Protein AF-A0A016W891-F1 (afdb_monomer_lite)

Organism: NCBI:txid53326

Sequence (199 aa):
MTIKCKVCQKDNPQILEINRNLKPQLLELFSSLTDGFSKVVRDIGRISDFQNGHRQRLIRHLHIKSSNFEKLQTFCKEEIKKKNQYKQDFFRLSIEYKRKCEETSELKAKINKMKSSTLELGDVTHDPFRTPVSGKARDQRSFLTSTPFKHPHRYAEDVTETTISATNQTDSTISFAACGIPVVSTDPGGEVSFFSTFK

Foldseek 3Di:
DWDADPPPRDTNDDPPDDPPPDDPVVVVVVDDPVVVVVVVVVVVVVVVVVVVVVVVVVVVVVVVVVVVVVVVVVVVVVVVVVVVVVVVVVVVVVVVVVVVVVVVVVVVVVVVVVVVVVVVVVVPPPPVPDDDDDDDDDDDDDPPPDDDDDDDDDDDDDDDDDDDPPPPPPPDPPPPVVVVDDDDDDDPPDDDDDDDDDD

Secondary structure (DSSP, 8-state):
---B-TTT--BS-------TTS-HHHHHTTS-HHHHHHHHHHHHHHHHHHHHHHHHHHHHHHHHHHHHHHHHHHHHHHHHHHHHHHHHHHHHHHHHHHHHHHHHHHHHHHHHHHHHHHHHHHHH---TT-------------------------S-S------------------GGGGT-------SS----------

pLDDT: mean 71.64, std 24.19, range [32.75, 98.56]

Structure (mmCIF, N/CA/C/O backbone):
data_AF-A0A016W891-F1
#
_entry.id   AF-A0A016W891-F1
#
loop_
_atom_site.group_PDB
_atom_site.id
_atom_site.type_symbol
_atom_site.label_atom_id
_atom_site.label_alt_id
_atom_site.label_comp_id
_atom_site.label_asym_id
_atom_site.label_entity_id
_atom_site.label_seq_id
_atom_site.pdbx_PDB_ins_code
_atom_site.Cartn_x
_atom_site.Cartn_y
_atom_site.Cartn_z
_atom_site.occupancy
_atom_site.B_iso_or_equiv
_atom_site.auth_seq_id
_atom_site.auth_comp_id
_atom_site.auth_asym_id
_atom_site.auth_atom_id
_atom_site.pdbx_PDB_model_num
ATOM 1 N N . MET A 1 1 ? -39.280 -10.789 65.662 1.00 50.19 1 MET A N 1
ATOM 2 C CA . MET A 1 1 ? -38.732 -9.458 65.999 1.00 50.19 1 MET A CA 1
ATOM 3 C C . MET A 1 1 ? -39.732 -8.415 65.535 1.00 50.19 1 MET A C 1
ATOM 5 O O . MET A 1 1 ? -39.988 -8.350 64.341 1.00 50.19 1 MET A O 1
ATOM 9 N N . THR A 1 2 ? -40.353 -7.674 66.450 1.00 58.44 2 THR A N 1
ATOM 10 C CA . THR A 1 2 ? -41.248 -6.558 66.114 1.00 58.44 2 THR A CA 1
ATOM 11 C C . THR A 1 2 ? -40.416 -5.293 65.930 1.00 58.44 2 THR A C 1
ATOM 13 O O . THR A 1 2 ? -39.615 -4.932 66.792 1.00 58.44 2 THR A O 1
ATOM 16 N N . ILE A 1 3 ? -40.555 -4.635 64.780 1.00 72.81 3 ILE A N 1
ATOM 17 C CA . ILE A 1 3 ? -39.870 -3.367 64.515 1.00 72.81 3 ILE A CA 1
ATOM 18 C C . ILE A 1 3 ? -40.748 -2.267 65.118 1.00 72.81 3 ILE A C 1
ATOM 20 O O . ILE A 1 3 ? -41.876 -2.082 64.674 1.00 72.81 3 ILE A O 1
ATOM 24 N N . LYS A 1 4 ? -40.263 -1.548 66.138 1.00 79.19 4 LYS A N 1
ATOM 25 C CA . LYS A 1 4 ? -40.943 -0.360 66.687 1.00 79.19 4 LYS A CA 1
ATOM 26 C C . LYS A 1 4 ? -40.428 0.908 66.021 1.00 79.19 4 LYS A C 1
ATOM 28 O O . LYS A 1 4 ? -39.219 1.118 65.923 1.00 79.19 4 LYS A O 1
ATOM 33 N N . CYS A 1 5 ? -41.339 1.791 65.619 1.00 72.31 5 CYS A N 1
ATOM 34 C CA . CYS A 1 5 ? -40.958 3.124 65.159 1.00 72.31 5 CYS A CA 1
ATOM 35 C C . CYS A 1 5 ? -40.350 3.926 66.317 1.00 72.31 5 CYS A C 1
ATOM 37 O O . CYS A 1 5 ? -41.022 4.159 67.318 1.00 72.31 5 CYS A O 1
ATOM 39 N N . LYS A 1 6 ? -39.115 4.422 66.180 1.00 74.94 6 LYS A N 1
ATOM 40 C CA . LYS A 1 6 ? -38.484 5.250 67.226 1.00 74.94 6 LYS A CA 1
ATOM 41 C C . LYS A 1 6 ? -39.155 6.613 67.440 1.00 74.94 6 LYS A C 1
ATOM 43 O O . LYS A 1 6 ? -38.964 7.206 68.492 1.00 74.94 6 LYS A O 1
ATOM 48 N N . VAL A 1 7 ? -39.925 7.101 66.466 1.00 75.06 7 VAL A N 1
ATOM 49 C CA . VAL A 1 7 ? -40.573 8.422 66.528 1.00 75.06 7 VAL A CA 1
ATOM 50 C C . VAL A 1 7 ? -41.975 8.332 67.129 1.00 75.06 7 VAL A C 1
ATOM 52 O O . VAL A 1 7 ? -42.297 9.081 68.041 1.00 75.06 7 VAL A O 1
ATOM 55 N N . CYS A 1 8 ? -42.811 7.404 66.650 1.00 78.94 8 CYS A N 1
ATOM 56 C CA . CYS A 1 8 ? -44.209 7.290 67.089 1.00 78.94 8 CYS A CA 1
ATOM 57 C C . CYS A 1 8 ? -44.495 6.081 67.992 1.00 78.94 8 CYS A C 1
ATOM 59 O O . CYS A 1 8 ? -45.646 5.859 68.351 1.00 78.94 8 CYS A O 1
ATOM 61 N N . GLN A 1 9 ? -43.474 5.284 68.330 1.00 80.44 9 GLN A N 1
ATOM 62 C CA . GLN A 1 9 ? -43.522 4.103 69.211 1.00 80.44 9 GLN A CA 1
ATOM 63 C C . GLN A 1 9 ? -44.522 2.999 68.828 1.00 80.44 9 GLN A C 1
ATOM 65 O O . GLN A 1 9 ? -44.659 2.018 69.560 1.00 80.44 9 GLN A O 1
ATOM 70 N N . LYS A 1 10 ? -45.174 3.109 67.664 1.00 80.19 10 LYS A N 1
ATOM 71 C CA . LYS A 1 10 ? -46.063 2.075 67.133 1.00 80.19 10 LYS A CA 1
ATOM 72 C C . LYS A 1 10 ? -45.277 0.835 66.720 1.00 80.19 10 LYS A C 1
ATOM 74 O O . LYS A 1 10 ? -44.199 0.933 66.122 1.00 80.19 10 LYS A O 1
ATOM 79 N N . ASP A 1 11 ? -45.859 -0.315 67.035 1.00 79.56 11 ASP A N 1
ATOM 80 C CA . ASP A 1 11 ? -45.398 -1.625 66.595 1.00 79.56 11 ASP A CA 1
ATOM 81 C C . ASP A 1 11 ? -45.673 -1.817 65.099 1.00 79.56 11 ASP A C 1
ATOM 83 O O . ASP A 1 11 ? -46.750 -1.481 64.611 1.00 79.56 11 ASP A O 1
ATOM 87 N N . ASN A 1 12 ? -44.685 -2.356 64.379 1.00 70.00 12 ASN A N 1
ATOM 88 C CA . ASN A 1 12 ? -44.724 -2.669 62.948 1.00 70.00 12 ASN A CA 1
ATOM 89 C C . ASN A 1 12 ? -45.171 -1.488 62.058 1.00 70.00 12 ASN A C 1
ATOM 91 O O . ASN A 1 12 ? -46.191 -1.578 61.371 1.00 70.00 12 ASN A O 1
ATOM 95 N N . PRO A 1 13 ? -44.419 -0.370 62.037 1.00 69.88 13 PRO A N 1
ATOM 96 C CA . PRO A 1 13 ? -44.756 0.771 61.198 1.00 69.88 13 PRO A CA 1
ATOM 97 C C . PRO A 1 13 ? -44.683 0.397 59.711 1.00 69.88 13 PRO A C 1
ATOM 99 O O . PRO A 1 13 ? -43.621 0.050 59.194 1.00 69.88 13 PRO A O 1
ATOM 102 N N . GLN A 1 14 ? -45.804 0.521 59.001 1.00 65.12 14 GLN A N 1
ATOM 103 C CA . GLN A 1 14 ? -45.831 0.450 57.541 1.00 65.12 14 GLN A CA 1
ATOM 104 C C . GLN A 1 14 ? -45.440 1.817 56.954 1.00 65.12 14 GLN A C 1
ATOM 106 O O . GLN A 1 14 ? -46.213 2.768 56.976 1.00 65.12 14 GLN A O 1
ATOM 111 N N . ILE A 1 15 ? -44.189 1.933 56.510 1.00 66.38 15 ILE A N 1
ATOM 112 C CA . ILE A 1 15 ? -43.808 2.117 55.095 1.00 66.38 15 ILE A CA 1
ATOM 113 C C . ILE A 1 15 ? -44.843 2.599 54.054 1.00 66.38 15 ILE A C 1
ATOM 115 O O . ILE A 1 15 ? -44.784 2.058 52.961 1.00 66.38 15 ILE A O 1
ATOM 119 N N . LEU A 1 16 ? -45.798 3.499 54.328 1.00 63.72 16 LEU A N 1
ATOM 120 C CA . LEU A 1 16 ? -46.902 3.774 53.383 1.00 63.72 16 LEU A CA 1
ATOM 121 C C . LEU A 1 16 ? -46.476 4.543 52.123 1.00 63.72 16 LEU A C 1
ATOM 123 O O . LEU A 1 16 ? -46.869 4.167 51.023 1.00 63.72 16 LEU A O 1
ATOM 127 N N . GLU A 1 17 ? -45.679 5.607 52.260 1.00 65.56 17 GLU A N 1
ATOM 128 C CA . GLU A 1 17 ? -45.250 6.408 51.111 1.00 65.56 17 GLU A CA 1
ATOM 129 C C . GLU A 1 17 ? -43.963 7.188 51.415 1.00 65.56 17 GLU A C 1
ATOM 131 O O . GLU A 1 17 ? -43.798 7.756 52.497 1.00 65.56 17 GLU A O 1
ATOM 136 N N . ILE A 1 18 ? -43.032 7.218 50.459 1.00 73.31 18 ILE A N 1
ATOM 137 C CA . ILE A 1 18 ? -41.812 8.028 50.545 1.00 73.31 18 ILE A CA 1
ATOM 138 C C . ILE A 1 18 ? -42.119 9.399 49.948 1.00 73.31 18 ILE A C 1
ATOM 140 O O . ILE A 1 18 ? -42.583 9.502 48.811 1.00 73.31 18 ILE A O 1
ATOM 144 N N . ASN A 1 19 ? -41.832 10.464 50.697 1.00 76.81 19 ASN A N 1
ATOM 145 C CA . ASN A 1 19 ? -42.017 11.832 50.222 1.00 76.81 19 ASN A CA 1
ATOM 146 C C . ASN A 1 19 ? -41.158 12.094 48.969 1.00 76.81 19 ASN A C 1
ATOM 148 O O . ASN A 1 19 ? -39.933 12.182 49.052 1.00 76.81 19 ASN A O 1
ATOM 152 N N . ARG A 1 20 ? -41.812 12.266 47.814 1.00 76.69 20 ARG A N 1
ATOM 153 C CA . ARG A 1 20 ? -41.161 12.478 46.508 1.00 76.69 20 ARG A CA 1
ATOM 154 C C . ARG A 1 20 ? -40.432 13.818 46.382 1.00 76.69 20 ARG A C 1
ATOM 156 O O . ARG A 1 20 ? -39.630 13.978 45.472 1.00 76.69 20 ARG A O 1
ATOM 163 N N . ASN A 1 21 ? -40.678 14.755 47.297 1.00 82.75 21 ASN A N 1
ATOM 164 C CA . ASN A 1 21 ? -40.022 16.063 47.323 1.00 82.75 21 ASN A CA 1
ATOM 165 C C . ASN A 1 21 ? -38.693 16.050 48.101 1.00 82.75 21 ASN A C 1
ATOM 167 O O . ASN A 1 21 ? -38.079 17.100 48.298 1.00 82.75 21 ASN A O 1
ATOM 171 N N . LEU A 1 22 ? -38.247 14.884 48.587 1.00 82.38 22 LEU A N 1
ATOM 172 C CA . LEU A 1 22 ? -36.926 14.741 49.193 1.00 82.38 22 LEU A CA 1
ATOM 173 C C . LEU A 1 22 ? -35.821 15.057 48.179 1.00 82.38 22 LEU A C 1
ATOM 175 O O . LEU A 1 22 ? -35.969 14.867 46.972 1.00 82.38 22 LEU A O 1
ATOM 179 N N . LYS A 1 23 ? -34.670 15.513 48.687 1.00 84.69 23 LYS A N 1
ATOM 180 C CA . LYS A 1 23 ? -33.484 15.717 47.848 1.00 84.69 23 LYS A CA 1
ATOM 181 C C . LYS A 1 23 ? -33.147 14.412 47.107 1.00 84.69 23 LYS A C 1
ATOM 183 O O . LYS A 1 23 ? -33.209 13.353 47.733 1.00 84.69 23 LYS A O 1
ATOM 188 N N . PRO A 1 24 ? -32.708 14.464 45.837 1.00 80.38 24 PRO A N 1
ATOM 189 C CA . PRO A 1 24 ? -32.427 13.268 45.034 1.00 80.38 24 PRO A CA 1
ATOM 190 C C . PRO A 1 24 ? -31.482 12.269 45.714 1.00 80.38 24 PRO A C 1
ATOM 192 O O . PRO A 1 24 ? -31.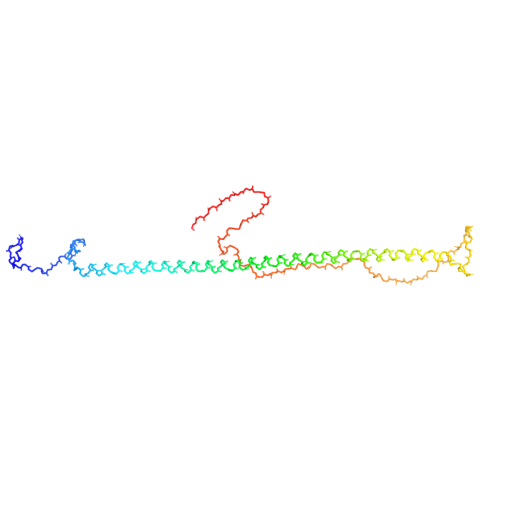719 11.070 45.677 1.00 80.38 24 PRO A O 1
ATOM 195 N N . GLN A 1 25 ? -30.470 12.776 46.422 1.00 79.62 25 GLN A N 1
ATOM 196 C CA . GLN A 1 25 ? -29.504 11.981 47.191 1.00 79.62 25 GLN A CA 1
ATOM 197 C C . GLN A 1 25 ? -30.160 11.179 48.332 1.00 79.62 25 GLN A C 1
ATOM 199 O O . GLN A 1 25 ? -29.713 10.088 48.661 1.00 79.62 25 GLN A O 1
ATOM 204 N N . LEU A 1 26 ? -31.226 11.714 48.941 1.00 78.81 26 LEU A N 1
ATOM 205 C CA . LEU A 1 26 ? -31.993 11.034 49.991 1.00 78.81 26 LEU A CA 1
ATOM 206 C C . LEU A 1 26 ? -33.020 10.067 49.400 1.00 78.81 26 LEU A C 1
ATOM 208 O O . LEU A 1 26 ? -33.269 9.025 49.992 1.00 78.81 26 LEU A O 1
ATOM 212 N N . LEU A 1 27 ? -33.591 10.386 48.233 1.00 78.00 27 LEU A N 1
ATOM 213 C CA . LEU A 1 27 ? -34.456 9.463 47.490 1.00 78.00 27 LEU A CA 1
ATOM 214 C C . LEU A 1 27 ? -33.690 8.217 47.029 1.00 78.00 27 LEU A C 1
ATOM 216 O O . LEU A 1 27 ? -34.251 7.125 47.021 1.00 78.00 27 LEU A O 1
ATOM 220 N N . GLU A 1 28 ? -32.403 8.362 46.708 1.00 76.44 28 GLU A N 1
ATOM 221 C CA . GLU A 1 28 ? -31.531 7.256 46.301 1.00 76.44 28 GLU A CA 1
ATOM 222 C C . GLU A 1 28 ? -31.369 6.201 47.416 1.00 76.44 28 GLU A C 1
ATOM 224 O O . GLU A 1 28 ? -31.300 5.011 47.117 1.00 76.44 28 GLU A O 1
ATOM 229 N N . LEU A 1 29 ? -31.440 6.593 48.698 1.00 77.69 29 LEU A N 1
ATOM 230 C CA . LEU A 1 29 ? -31.407 5.669 49.848 1.00 77.69 29 LEU A CA 1
ATOM 231 C C . LEU A 1 29 ? -32.640 4.759 49.942 1.00 77.69 29 LEU A C 1
ATOM 233 O O . LEU A 1 29 ? -32.585 3.716 50.590 1.00 77.69 29 LEU A O 1
ATOM 237 N N . PHE A 1 30 ? -33.749 5.163 49.320 1.00 76.75 30 PHE A N 1
ATOM 238 C CA . PHE A 1 30 ? -34.981 4.380 49.259 1.00 76.75 30 PHE A CA 1
ATOM 239 C C . PHE A 1 30 ? -35.158 3.654 47.920 1.00 76.75 30 PHE A C 1
ATOM 241 O O . PHE A 1 30 ? -36.168 2.977 47.721 1.00 76.75 30 PHE A O 1
ATOM 248 N N . SER A 1 31 ? -34.204 3.795 46.994 1.00 72.50 31 SER A N 1
ATOM 249 C CA . SER A 1 31 ? -34.215 3.033 45.748 1.00 72.50 31 SER A CA 1
ATOM 250 C C . SER A 1 31 ? -33.973 1.550 46.029 1.00 72.50 31 SER A C 1
ATOM 252 O O . SER A 1 31 ? -33.232 1.183 46.947 1.00 72.50 31 SER A O 1
ATOM 254 N N . SER A 1 32 ? -34.628 0.674 45.263 1.00 74.62 32 SER A N 1
ATOM 255 C CA . SER A 1 32 ? -34.408 -0.758 45.427 1.00 74.62 32 SER A CA 1
ATOM 256 C C . SER A 1 32 ? -32.966 -1.097 45.044 1.00 74.62 32 SER A C 1
ATOM 258 O O . SER A 1 32 ? -32.415 -0.561 44.079 1.00 74.62 32 SER A O 1
ATOM 260 N N . LEU A 1 33 ? -32.349 -2.025 45.778 1.00 76.50 33 LEU A N 1
ATOM 261 C CA . LEU A 1 33 ? -30.998 -2.502 45.475 1.00 76.50 33 LEU A CA 1
ATOM 262 C C . LEU A 1 33 ? -30.887 -2.960 44.003 1.00 76.50 33 LEU A C 1
ATOM 264 O O . LEU A 1 33 ? -29.899 -2.686 43.326 1.00 76.50 33 LEU A O 1
ATOM 268 N N . THR A 1 34 ? -31.946 -3.587 43.486 1.00 80.94 34 THR A N 1
ATOM 269 C CA . THR A 1 34 ? -32.091 -4.033 42.094 1.00 80.94 34 THR A CA 1
ATOM 270 C C . THR A 1 34 ? -32.034 -2.900 41.068 1.00 80.94 34 THR A C 1
ATOM 272 O O . THR A 1 34 ? -31.427 -3.082 40.009 1.00 80.94 34 THR A O 1
ATOM 275 N N . ASP A 1 35 ? -32.592 -1.724 41.364 1.00 81.06 35 ASP A N 1
ATOM 276 C CA . ASP A 1 35 ? -32.555 -0.570 40.455 1.00 81.06 35 ASP A CA 1
ATOM 277 C C . ASP A 1 35 ? -31.150 0.034 40.374 1.00 81.06 35 ASP A C 1
ATOM 279 O O . ASP A 1 35 ? -30.667 0.362 39.284 1.00 81.06 35 ASP A O 1
ATOM 283 N N . GLY A 1 36 ? -30.466 0.118 41.520 1.00 83.50 36 GLY A N 1
ATOM 284 C CA . GLY A 1 36 ? -29.076 0.563 41.602 1.00 83.50 36 GLY A CA 1
ATOM 285 C C . GLY A 1 36 ? -28.141 -0.343 40.799 1.00 83.50 36 GLY A C 1
ATOM 286 O O . GLY A 1 36 ? -27.398 0.136 39.940 1.00 83.50 36 GLY A O 1
ATOM 287 N N . PHE A 1 37 ? -28.237 -1.663 40.995 1.00 87.31 37 PHE A N 1
ATOM 288 C CA . PHE A 1 37 ? -27.459 -2.630 40.212 1.00 87.31 37 PHE A CA 1
ATOM 289 C C . PHE A 1 37 ? -27.783 -2.568 38.718 1.00 87.31 37 PHE A C 1
ATOM 291 O O . PHE A 1 37 ? -26.869 -2.568 37.894 1.00 87.31 37 PHE A O 1
ATOM 298 N N . SER A 1 38 ? -29.061 -2.448 38.350 1.00 89.75 38 SER A N 1
ATOM 299 C CA . SER A 1 38 ? -29.471 -2.344 36.944 1.00 89.75 38 SER A CA 1
ATOM 300 C C . SER A 1 38 ? -28.882 -1.107 36.264 1.00 89.75 38 SER A C 1
ATOM 302 O O . SER A 1 38 ? -28.452 -1.174 35.111 1.00 89.75 38 SER A O 1
ATOM 304 N N . LYS A 1 39 ? -28.815 0.027 36.972 1.00 89.25 39 LYS A N 1
ATOM 305 C CA . LYS A 1 39 ? -28.158 1.243 36.478 1.00 89.25 39 LYS A CA 1
ATOM 306 C C . LYS A 1 39 ? -26.666 1.007 36.234 1.00 89.25 39 LYS A C 1
ATOM 308 O O . LYS A 1 39 ? -26.201 1.280 35.131 1.00 89.25 39 LYS A O 1
ATOM 313 N N . VAL A 1 40 ? -25.960 0.425 37.204 1.00 92.12 40 VAL A N 1
ATOM 314 C CA . VAL A 1 40 ? -24.523 0.127 37.088 1.00 92.12 40 VAL A CA 1
ATOM 315 C C . VAL A 1 40 ? -24.233 -0.813 35.917 1.00 92.12 40 VAL A C 1
ATOM 317 O O . VAL A 1 40 ? -23.346 -0.531 35.117 1.00 92.12 40 VAL A O 1
ATOM 320 N N . VAL A 1 41 ? -25.001 -1.895 35.759 1.00 95.94 41 VAL A N 1
ATOM 321 C CA . VAL A 1 41 ? -24.820 -2.845 34.646 1.00 95.94 41 VAL A CA 1
ATOM 322 C C . VAL A 1 41 ? -25.010 -2.158 33.291 1.00 95.94 41 VAL A C 1
ATOM 324 O O . VAL A 1 41 ? -24.209 -2.370 32.380 1.00 95.94 41 VAL A O 1
ATOM 327 N N . ARG A 1 42 ? -26.022 -1.289 33.150 1.00 96.38 42 ARG A N 1
ATOM 328 C CA . ARG A 1 42 ? -26.216 -0.507 31.916 1.00 96.38 42 ARG A CA 1
ATOM 329 C C . ARG A 1 42 ? -25.049 0.435 31.640 1.00 96.38 42 ARG A C 1
ATOM 331 O O . ARG A 1 42 ? -24.627 0.543 30.491 1.00 96.38 42 ARG A O 1
ATOM 338 N N . ASP A 1 43 ? -24.541 1.111 32.665 1.00 96.31 43 ASP A N 1
ATOM 339 C CA . ASP A 1 43 ? -23.431 2.052 32.511 1.00 96.31 43 ASP A CA 1
ATOM 340 C C . ASP A 1 43 ? -22.138 1.320 32.120 1.00 96.31 43 ASP A C 1
ATOM 342 O O . ASP A 1 43 ? -21.444 1.752 31.198 1.00 96.31 43 ASP A O 1
ATOM 346 N N . ILE A 1 44 ? -21.871 0.152 32.716 1.00 97.56 44 ILE A N 1
ATOM 347 C CA . ILE A 1 44 ? -20.771 -0.737 32.310 1.00 97.56 44 ILE A CA 1
ATOM 348 C C . ILE A 1 44 ? -20.930 -1.166 30.847 1.00 97.56 44 ILE A C 1
ATOM 350 O O . ILE A 1 44 ? -19.960 -1.112 30.090 1.00 97.56 44 ILE A O 1
ATOM 354 N N . GLY A 1 45 ? -22.142 -1.543 30.427 1.00 98.06 45 GLY A N 1
ATOM 355 C CA . GLY A 1 45 ? -22.434 -1.893 29.034 1.00 98.06 45 GLY A CA 1
ATOM 356 C C . GLY A 1 45 ? -22.085 -0.760 28.067 1.00 98.06 45 GLY A C 1
ATOM 357 O O . GLY A 1 45 ? -21.318 -0.960 27.128 1.00 98.06 45 GLY A O 1
ATOM 358 N N . ARG A 1 46 ? -22.541 0.465 28.360 1.00 97.69 46 ARG A N 1
ATOM 359 C CA . ARG A 1 46 ? -22.246 1.658 27.544 1.00 97.69 46 ARG A CA 1
ATOM 360 C C . ARG A 1 46 ? -20.751 1.948 27.442 1.00 97.69 46 ARG A C 1
ATOM 362 O O . ARG A 1 46 ? -20.261 2.273 26.362 1.00 97.69 46 ARG A O 1
ATOM 369 N N . ILE A 1 47 ? -20.022 1.835 28.553 1.00 97.88 47 ILE A N 1
ATOM 370 C CA . ILE A 1 47 ? -18.567 2.036 28.572 1.00 97.88 47 ILE A CA 1
ATOM 371 C C . ILE A 1 47 ? -17.871 0.955 27.739 1.00 97.88 47 ILE A C 1
ATOM 373 O O . ILE A 1 47 ? -16.977 1.271 26.952 1.00 97.88 47 ILE A O 1
ATOM 377 N N . SER A 1 48 ? -18.297 -0.302 27.873 1.00 98.06 48 SER A N 1
ATOM 378 C CA . SER A 1 48 ? -17.759 -1.421 27.097 1.00 98.06 48 SER A CA 1
ATOM 379 C C . SER A 1 48 ? -17.959 -1.210 25.594 1.00 98.06 48 SER A C 1
ATOM 381 O O . SER A 1 48 ? -16.999 -1.320 24.828 1.00 98.06 48 SER A O 1
ATOM 383 N N . ASP A 1 49 ? -19.165 -0.819 25.173 1.00 97.94 49 ASP A N 1
ATOM 384 C CA . ASP A 1 49 ? -19.490 -0.547 23.770 1.00 97.94 49 ASP A CA 1
ATOM 385 C C . ASP A 1 49 ? -18.664 0.612 23.209 1.00 97.94 49 ASP A C 1
ATOM 387 O O . ASP A 1 49 ? -18.105 0.519 22.112 1.00 97.94 49 ASP A O 1
ATOM 391 N N . PHE A 1 50 ? -18.521 1.688 23.987 1.00 97.88 50 PHE A N 1
ATOM 392 C CA . PHE A 1 50 ? -17.685 2.827 23.627 1.00 97.88 50 PHE A CA 1
ATOM 393 C C . PHE A 1 50 ? -16.225 2.405 23.415 1.00 97.88 50 PHE A C 1
ATOM 395 O O . PHE A 1 50 ? -15.644 2.653 22.353 1.00 97.88 50 PHE A O 1
ATOM 402 N N . GLN A 1 51 ? -15.637 1.708 24.390 1.00 98.00 51 GLN A N 1
ATOM 403 C CA . GLN A 1 51 ? -14.265 1.207 24.295 1.00 98.00 51 GLN A CA 1
ATOM 404 C C . GLN A 1 51 ? -14.097 0.242 23.120 1.00 98.00 51 GLN A C 1
ATOM 406 O O . GLN A 1 51 ? -13.097 0.305 22.402 1.00 98.00 51 GLN A O 1
ATOM 411 N N . ASN A 1 52 ? -15.080 -0.626 22.880 1.00 98.19 52 ASN A N 1
ATOM 412 C CA . ASN A 1 52 ? -15.067 -1.541 21.750 1.00 98.19 52 ASN A CA 1
ATOM 413 C C . ASN A 1 52 ? -15.082 -0.788 20.414 1.00 98.19 52 ASN A C 1
ATOM 415 O O . ASN A 1 52 ? -14.283 -1.094 19.530 1.00 98.19 52 ASN A O 1
ATOM 419 N N . GLY A 1 53 ? -15.909 0.251 20.287 1.00 98.31 53 GLY A N 1
ATOM 420 C CA . GLY A 1 53 ? -15.923 1.129 19.119 1.00 98.31 53 GLY A CA 1
ATOM 421 C C . GLY A 1 53 ? -14.561 1.777 18.855 1.00 98.31 53 GLY A C 1
ATOM 422 O O . GLY A 1 53 ? -14.086 1.786 17.717 1.00 98.31 53 GLY A O 1
ATOM 423 N N . HIS A 1 54 ? -13.886 2.256 19.903 1.00 97.94 54 HIS A N 1
ATOM 424 C CA . HIS A 1 54 ? -12.532 2.804 19.791 1.00 97.94 54 HIS A CA 1
ATOM 425 C C . HIS A 1 54 ? -11.498 1.756 19.364 1.00 97.94 54 HIS A C 1
ATOM 427 O O . HIS A 1 54 ? -10.720 2.021 18.444 1.00 97.94 54 HIS A O 1
ATOM 433 N N . ARG A 1 55 ? -11.527 0.552 19.953 1.00 98.12 55 ARG A N 1
ATOM 434 C CA . ARG A 1 55 ? -10.651 -0.560 19.543 1.00 98.12 55 ARG A CA 1
ATOM 435 C C . ARG A 1 55 ? -10.839 -0.906 18.069 1.00 98.12 55 ARG A C 1
ATOM 437 O O . ARG A 1 55 ? -9.860 -1.016 17.338 1.00 98.12 55 ARG A O 1
ATOM 444 N N . GLN A 1 56 ? -12.084 -1.005 17.609 1.00 98.38 56 GLN A N 1
ATOM 445 C CA . GLN A 1 56 ? -12.389 -1.330 16.216 1.00 98.38 56 GLN A CA 1
ATOM 446 C C . GLN A 1 56 ? -11.882 -0.261 15.240 1.00 98.38 56 GLN A C 1
ATOM 448 O O . GLN A 1 56 ? -11.323 -0.593 14.196 1.00 98.38 56 GLN A O 1
ATOM 453 N N . ARG A 1 57 ? -12.026 1.027 15.578 1.00 98.44 57 ARG A N 1
ATOM 454 C CA . ARG A 1 57 ? -11.476 2.123 14.761 1.00 98.44 57 ARG A CA 1
ATOM 455 C C . ARG A 1 57 ? -9.951 2.061 14.683 1.00 98.44 57 ARG A C 1
ATOM 457 O O . ARG A 1 57 ? -9.403 2.195 13.591 1.00 98.44 57 ARG A O 1
ATOM 464 N N . LEU A 1 58 ? -9.281 1.809 15.810 1.00 98.12 58 LEU A N 1
ATOM 465 C CA . LEU A 1 58 ? -7.826 1.671 15.853 1.00 98.12 58 LEU A CA 1
ATOM 466 C C . LEU A 1 58 ? -7.347 0.493 14.995 1.00 98.12 58 LEU A C 1
ATOM 468 O O . LEU A 1 58 ? -6.442 0.666 14.185 1.00 98.12 58 LEU A O 1
ATOM 472 N N . ILE A 1 59 ? -7.986 -0.674 15.119 1.00 98.44 59 ILE A N 1
ATOM 473 C CA . ILE A 1 59 ? -7.647 -1.866 14.328 1.00 98.44 59 ILE A CA 1
ATOM 474 C C . ILE A 1 59 ? -7.782 -1.580 12.829 1.00 98.44 59 ILE A C 1
ATOM 476 O O . ILE A 1 59 ? -6.863 -1.875 12.067 1.00 98.44 59 ILE A O 1
ATOM 480 N N . ARG A 1 60 ? -8.880 -0.945 12.396 1.00 98.44 60 ARG A N 1
ATOM 481 C CA . ARG A 1 60 ? -9.063 -0.569 10.983 1.00 98.44 60 ARG A CA 1
ATOM 482 C C . ARG A 1 60 ? -7.977 0.386 10.501 1.00 98.44 60 ARG A C 1
ATOM 484 O O . ARG A 1 60 ? -7.416 0.173 9.431 1.00 98.44 60 ARG A O 1
ATOM 491 N N . HIS A 1 61 ? -7.663 1.413 11.288 1.00 98.25 61 HIS A N 1
ATOM 492 C CA . HIS A 1 61 ? -6.613 2.369 10.944 1.00 98.25 61 HIS A CA 1
ATOM 493 C C . HIS A 1 61 ? -5.244 1.685 10.807 1.00 98.25 61 HIS A C 1
ATOM 495 O O . HIS A 1 61 ? -4.533 1.914 9.828 1.00 98.25 61 HIS A O 1
ATOM 501 N N . LEU A 1 62 ? -4.890 0.805 11.749 1.00 98.31 62 LEU A N 1
ATOM 502 C CA . LEU A 1 62 ? -3.649 0.030 11.687 1.00 98.31 62 LEU A CA 1
ATOM 503 C C . LEU A 1 62 ? -3.611 -0.881 10.459 1.00 98.31 62 LEU A C 1
ATOM 505 O O . LEU A 1 62 ? -2.585 -0.941 9.786 1.00 98.31 62 LEU A O 1
ATOM 509 N N . HIS A 1 63 ? -4.725 -1.531 10.126 1.00 98.19 63 HIS A N 1
ATOM 510 C CA . HIS A 1 63 ? -4.798 -2.399 8.957 1.00 98.19 63 HIS A CA 1
ATOM 511 C C . HIS A 1 63 ? -4.596 -1.626 7.645 1.00 98.19 63 HIS A C 1
ATOM 513 O O . HIS A 1 63 ? -3.785 -2.034 6.814 1.00 98.19 63 HIS A O 1
ATOM 519 N N . ILE A 1 64 ? -5.247 -0.467 7.493 1.00 98.12 64 ILE A N 1
ATOM 520 C CA . ILE A 1 64 ? -5.060 0.416 6.329 1.00 98.12 64 ILE A CA 1
ATOM 521 C C . ILE A 1 64 ? -3.602 0.877 6.235 1.00 98.12 64 ILE A C 1
ATOM 523 O O . ILE A 1 64 ? -2.997 0.811 5.166 1.00 98.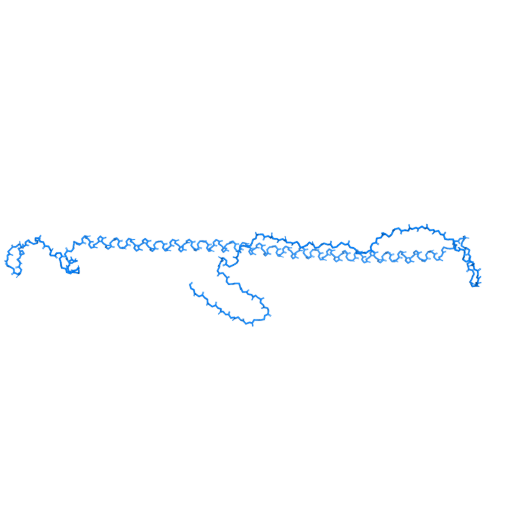12 64 ILE A O 1
ATOM 527 N N . LYS A 1 65 ? -3.012 1.308 7.357 1.00 98.00 65 LYS A N 1
ATOM 528 C CA . LYS A 1 65 ? -1.615 1.754 7.396 1.00 98.00 65 LYS A CA 1
ATOM 529 C C . LYS A 1 65 ? -0.650 0.629 7.011 1.00 98.00 65 LYS A C 1
ATOM 531 O O . LYS A 1 65 ? 0.273 0.875 6.240 1.00 98.00 65 LYS A O 1
ATOM 536 N N . SER A 1 66 ? -0.888 -0.590 7.498 1.00 98.31 66 SER A N 1
ATOM 537 C CA . SER A 1 66 ? -0.100 -1.777 7.142 1.00 98.31 66 SER A CA 1
ATOM 538 C C . SER A 1 66 ? -0.194 -2.083 5.649 1.00 98.31 66 SER A C 1
ATOM 540 O O . SER A 1 66 ? 0.829 -2.212 4.985 1.00 98.31 66 SER A O 1
ATOM 542 N N . SER A 1 67 ? -1.409 -2.101 5.091 1.00 98.00 67 SER A N 1
ATOM 543 C CA . SER A 1 67 ? -1.618 -2.345 3.659 1.00 98.00 67 SER A CA 1
ATOM 544 C C . SER A 1 67 ? -0.924 -1.292 2.788 1.00 98.00 67 SER A C 1
ATOM 546 O O . SER A 1 67 ? -0.289 -1.618 1.785 1.00 98.00 67 SER A O 1
ATOM 548 N N . ASN A 1 68 ? -0.982 -0.018 3.184 1.00 98.19 68 ASN A N 1
ATOM 549 C CA . ASN A 1 68 ? -0.285 1.049 2.467 1.00 98.19 68 ASN A CA 1
ATOM 550 C C . ASN A 1 68 ? 1.238 0.886 2.536 1.00 98.19 68 ASN A C 1
ATOM 552 O O . ASN A 1 68 ? 1.924 1.100 1.536 1.00 98.19 68 ASN A O 1
ATOM 556 N N . PHE A 1 69 ? 1.768 0.476 3.690 1.00 98.31 69 PHE A N 1
ATOM 557 C CA . PHE A 1 69 ? 3.193 0.199 3.844 1.00 98.31 69 PHE A CA 1
ATOM 558 C C . PHE A 1 69 ? 3.654 -0.965 2.953 1.00 98.31 69 PHE A C 1
ATOM 560 O O . PHE A 1 69 ? 4.685 -0.854 2.297 1.00 98.31 69 PHE A O 1
ATOM 567 N N . GLU A 1 70 ? 2.876 -2.044 2.857 1.00 98.31 70 GLU A N 1
ATOM 568 C CA . GLU A 1 70 ? 3.168 -3.180 1.969 1.00 98.31 70 GLU A CA 1
ATOM 569 C C . GLU A 1 70 ? 3.190 -2.779 0.487 1.00 98.31 70 GLU A C 1
ATOM 571 O O . GLU A 1 70 ? 4.084 -3.190 -0.263 1.00 98.31 70 GLU A O 1
ATOM 576 N N . LYS A 1 71 ? 2.248 -1.925 0.063 1.00 98.19 71 LYS A N 1
ATOM 577 C CA . LYS A 1 71 ? 2.228 -1.371 -1.300 1.00 98.19 71 LYS A CA 1
ATOM 578 C C . LYS A 1 71 ? 3.469 -0.529 -1.574 1.00 98.19 71 LYS A C 1
ATOM 580 O O . LYS A 1 71 ? 4.119 -0.724 -2.598 1.00 98.19 71 LYS A O 1
ATOM 585 N N . LEU A 1 72 ? 3.835 0.357 -0.645 1.00 98.31 72 LEU A N 1
ATOM 586 C CA . LEU A 1 72 ? 5.039 1.180 -0.769 1.00 98.31 72 LEU A CA 1
ATOM 587 C C . LEU A 1 72 ? 6.305 0.318 -0.808 1.00 98.31 72 LEU A C 1
ATOM 589 O O . LEU A 1 72 ? 7.190 0.549 -1.626 1.00 98.31 72 LEU A O 1
ATOM 593 N N . GLN A 1 73 ? 6.381 -0.710 0.035 1.00 98.38 73 GLN A N 1
ATOM 594 C CA . GLN A 1 73 ? 7.506 -1.636 0.044 1.00 98.38 73 GLN A CA 1
ATOM 595 C C . GLN A 1 73 ? 7.641 -2.365 -1.300 1.00 98.38 73 GLN A C 1
ATOM 597 O O . GLN A 1 73 ? 8.752 -2.497 -1.816 1.00 98.38 73 GLN A O 1
ATOM 602 N N . THR A 1 74 ? 6.526 -2.825 -1.869 1.00 98.44 74 THR A N 1
ATOM 603 C CA . THR A 1 74 ? 6.498 -3.469 -3.190 1.00 98.44 74 THR A CA 1
ATOM 604 C C . THR A 1 74 ? 6.956 -2.503 -4.277 1.00 98.44 74 THR A C 1
ATOM 606 O O . THR A 1 74 ? 7.875 -2.829 -5.025 1.00 98.44 74 THR A O 1
ATOM 609 N N . PHE A 1 75 ? 6.411 -1.285 -4.292 1.00 98.50 75 PHE A N 1
ATOM 610 C CA . PHE A 1 75 ? 6.809 -0.240 -5.231 1.00 98.50 75 PHE A CA 1
ATOM 611 C C . PHE A 1 75 ? 8.317 0.046 -5.169 1.00 98.50 75 PHE A C 1
ATOM 613 O O . PHE A 1 75 ? 9.001 0.015 -6.189 1.00 98.50 75 PHE A O 1
ATOM 620 N N . CYS A 1 76 ? 8.878 0.222 -3.969 1.00 98.19 76 CYS A N 1
ATOM 621 C CA . CYS A 1 76 ? 10.314 0.442 -3.795 1.00 98.19 76 CYS A CA 1
ATOM 622 C C . CYS A 1 76 ? 11.158 -0.715 -4.354 1.00 98.19 76 CYS A C 1
ATOM 624 O O . CYS A 1 76 ? 12.189 -0.480 -4.987 1.00 98.19 76 CYS A O 1
ATOM 626 N N . LYS A 1 77 ? 10.735 -1.970 -4.147 1.00 98.44 77 LYS A N 1
ATOM 627 C CA . LYS A 1 77 ? 11.430 -3.147 -4.697 1.00 98.44 77 LYS A CA 1
ATOM 628 C C . LYS A 1 77 ? 11.405 -3.153 -6.226 1.00 98.44 77 LYS A C 1
ATOM 630 O O . LYS A 1 77 ? 12.427 -3.442 -6.850 1.00 98.44 77 LYS A O 1
ATOM 635 N N . GLU A 1 78 ? 10.266 -2.824 -6.827 1.00 98.50 78 GLU A N 1
ATOM 636 C CA . GLU A 1 78 ? 10.123 -2.743 -8.282 1.00 98.50 78 GLU A CA 1
ATOM 637 C C . GLU A 1 78 ? 10.975 -1.624 -8.884 1.00 98.50 78 GLU A C 1
ATOM 639 O O . GLU A 1 78 ? 11.674 -1.857 -9.871 1.00 98.50 78 GLU A O 1
ATOM 644 N N . GLU A 1 79 ? 11.002 -0.446 -8.264 1.00 98.19 79 GLU A N 1
ATOM 645 C CA . GLU A 1 79 ? 11.828 0.675 -8.723 1.00 98.19 79 GLU A CA 1
ATOM 646 C C . GLU A 1 79 ? 13.328 0.368 -8.625 1.00 98.19 79 GLU A C 1
ATOM 648 O O . GLU A 1 79 ? 14.090 0.661 -9.550 1.00 98.19 79 GLU A O 1
ATOM 653 N N . ILE A 1 80 ? 13.768 -0.320 -7.565 1.00 98.38 80 ILE A N 1
ATOM 654 C CA . ILE A 1 80 ? 15.150 -0.812 -7.468 1.00 98.38 80 ILE A CA 1
ATOM 655 C C . ILE A 1 80 ? 15.452 -1.807 -8.597 1.00 98.38 80 ILE A C 1
ATOM 657 O O . ILE A 1 80 ? 16.510 -1.723 -9.226 1.00 98.38 80 ILE A O 1
ATOM 661 N N . LYS A 1 81 ? 14.528 -2.730 -8.889 1.00 98.50 81 LYS A N 1
ATOM 662 C CA . LYS A 1 81 ? 14.688 -3.703 -9.978 1.00 98.50 81 LYS A CA 1
ATOM 663 C C . LYS A 1 81 ? 14.809 -3.005 -11.335 1.00 98.50 81 LYS A C 1
ATOM 665 O O . LYS A 1 81 ? 15.744 -3.305 -12.075 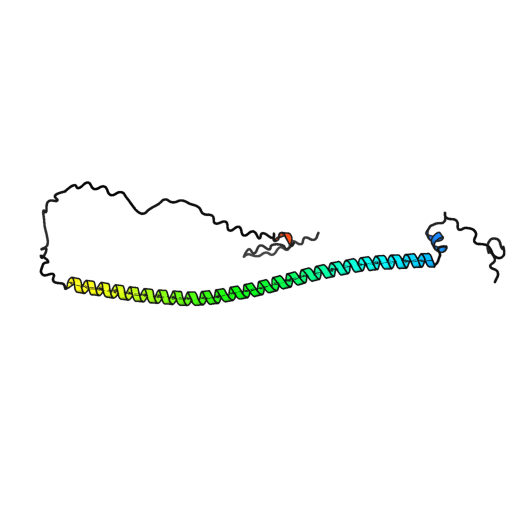1.00 98.50 81 LYS A O 1
ATOM 670 N N . LYS A 1 82 ? 13.933 -2.040 -11.636 1.00 98.56 82 LYS A N 1
ATOM 671 C CA . LYS A 1 82 ? 13.995 -1.236 -12.870 1.00 98.56 82 LYS A CA 1
ATOM 672 C C . LYS A 1 82 ? 15.306 -0.463 -12.969 1.00 98.56 82 LYS A C 1
ATOM 674 O O . LYS A 1 82 ? 15.977 -0.531 -13.992 1.00 98.56 82 LYS A O 1
ATOM 679 N N . LYS A 1 83 ? 15.730 0.208 -11.893 1.00 98.38 83 LYS A N 1
ATOM 680 C CA . LYS A 1 83 ? 17.015 0.923 -11.842 1.00 98.38 83 LYS A CA 1
ATOM 681 C C . LYS A 1 83 ? 18.195 0.004 -12.157 1.00 98.38 83 LYS A C 1
ATOM 683 O O . LYS A 1 83 ? 19.098 0.396 -12.894 1.00 98.38 83 LYS A O 1
ATOM 688 N N . ASN A 1 84 ? 18.203 -1.207 -11.606 1.00 98.38 84 ASN A N 1
ATOM 689 C CA . ASN A 1 84 ? 19.258 -2.180 -11.878 1.00 98.38 84 ASN A CA 1
ATOM 690 C C . ASN A 1 84 ? 19.225 -2.663 -13.332 1.00 98.38 84 ASN A C 1
ATOM 692 O O . ASN A 1 84 ? 20.284 -2.772 -13.947 1.00 98.38 84 ASN A O 1
ATOM 696 N N . GLN A 1 85 ? 18.034 -2.872 -13.894 1.00 98.44 85 GLN A N 1
ATOM 697 C CA . GLN A 1 85 ? 17.870 -3.215 -15.305 1.00 98.44 85 GLN A CA 1
ATOM 698 C C . GLN A 1 85 ? 18.422 -2.110 -16.217 1.00 98.44 85 GLN A C 1
ATOM 700 O O . GLN A 1 85 ? 19.282 -2.377 -17.053 1.00 98.44 85 GLN A O 1
ATOM 705 N N . TYR A 1 86 ? 18.041 -0.850 -15.981 1.00 98.44 86 TYR A N 1
ATOM 706 C CA . TYR A 1 86 ? 18.555 0.286 -16.751 1.00 98.44 86 TYR A CA 1
ATOM 707 C C . TYR A 1 86 ? 20.076 0.417 -16.673 1.00 98.44 86 TYR A C 1
ATOM 709 O O . TYR A 1 86 ? 20.714 0.725 -17.676 1.00 98.44 86 TYR A O 1
ATOM 717 N N . LYS A 1 87 ? 20.685 0.145 -15.512 1.00 98.31 87 LYS A N 1
ATOM 718 C CA . LYS A 1 87 ? 22.151 0.128 -15.385 1.00 98.31 87 LYS A CA 1
ATOM 719 C C . LYS A 1 87 ? 22.801 -0.939 -16.269 1.00 98.31 87 LYS A C 1
ATOM 721 O O . LYS A 1 87 ? 23.823 -0.660 -16.891 1.00 98.31 87 LYS A O 1
ATOM 726 N N . GLN A 1 88 ? 22.230 -2.142 -16.321 1.00 98.31 88 GLN A N 1
ATOM 727 C CA . GLN A 1 88 ? 22.744 -3.225 -17.163 1.00 98.31 88 GLN A CA 1
ATOM 728 C C . GLN A 1 88 ? 22.594 -2.896 -18.650 1.00 98.31 88 GLN A C 1
ATOM 730 O O . GLN A 1 88 ? 23.542 -3.059 -19.419 1.00 98.31 88 GLN A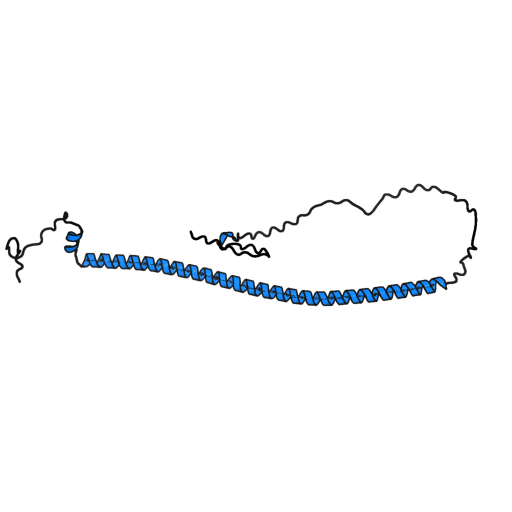 O 1
ATOM 735 N N . ASP A 1 89 ? 21.429 -2.384 -19.046 1.00 98.25 89 ASP A N 1
ATOM 736 C CA . ASP A 1 89 ? 21.159 -2.008 -20.433 1.00 98.25 89 ASP A CA 1
ATOM 737 C C . ASP A 1 89 ? 22.051 -0.848 -20.885 1.00 98.25 89 ASP A C 1
ATOM 739 O O . ASP A 1 89 ? 22.615 -0.900 -21.977 1.00 98.25 89 ASP A O 1
ATOM 743 N N . PHE A 1 90 ? 22.261 0.149 -20.021 1.00 98.25 90 PHE A N 1
ATOM 744 C CA . PHE A 1 90 ? 23.190 1.248 -20.274 1.00 98.25 90 PHE A CA 1
ATOM 745 C C . PHE A 1 90 ? 24.622 0.748 -20.486 1.00 98.25 90 PHE A C 1
ATOM 747 O O . PHE A 1 90 ? 25.295 1.170 -21.425 1.00 98.25 90 PHE A O 1
ATOM 754 N N . PHE A 1 91 ? 25.089 -0.182 -19.649 1.00 98.25 91 PHE A N 1
ATOM 755 C CA . PHE A 1 91 ? 26.422 -0.761 -19.799 1.00 98.25 91 PHE A CA 1
ATOM 756 C C . PHE A 1 91 ? 26.569 -1.520 -21.124 1.00 98.25 91 PHE A C 1
ATOM 758 O O . PHE A 1 91 ? 27.548 -1.323 -21.845 1.00 98.25 91 PHE A O 1
ATOM 765 N N . ARG A 1 92 ? 25.566 -2.330 -21.488 1.00 98.19 92 ARG A N 1
ATOM 766 C CA . ARG A 1 92 ? 25.538 -3.049 -22.770 1.00 98.19 92 ARG A CA 1
ATOM 767 C C . ARG A 1 92 ? 25.575 -2.083 -23.955 1.00 98.19 92 ARG A C 1
ATOM 769 O O . ARG A 1 92 ? 26.384 -2.265 -24.862 1.00 98.19 92 ARG A O 1
ATOM 776 N N . LEU A 1 93 ? 24.741 -1.044 -23.923 1.00 98.44 93 LEU A N 1
ATOM 777 C CA . LEU A 1 93 ? 24.671 -0.042 -24.984 1.00 98.44 93 LEU A CA 1
ATOM 778 C C . LEU A 1 93 ? 25.979 0.749 -25.110 1.00 98.44 93 LEU A C 1
ATOM 780 O O . LEU A 1 93 ? 26.425 1.022 -26.219 1.00 98.44 93 LEU A O 1
ATOM 784 N N . SER A 1 94 ? 26.627 1.070 -23.989 1.00 98.31 94 SER A N 1
ATOM 785 C CA . SER A 1 94 ? 27.922 1.759 -23.967 1.00 98.31 94 SER A CA 1
ATOM 786 C C . SER A 1 94 ? 29.024 0.948 -24.661 1.00 98.31 94 SER A C 1
ATOM 788 O O . SER A 1 94 ? 29.770 1.487 -25.482 1.00 98.31 94 SER A O 1
ATOM 790 N N . ILE A 1 95 ? 29.088 -0.366 -24.407 1.00 98.25 95 ILE A N 1
ATOM 791 C CA . ILE A 1 95 ? 30.025 -1.268 -25.098 1.00 98.25 95 ILE A CA 1
ATOM 792 C C . ILE A 1 95 ? 29.743 -1.293 -26.602 1.00 98.25 95 ILE A C 1
ATOM 794 O O . ILE A 1 95 ? 30.662 -1.170 -27.413 1.00 98.25 95 ILE A O 1
ATOM 798 N N . GLU A 1 96 ? 28.476 -1.447 -26.983 1.00 98.12 96 GLU A N 1
ATOM 799 C CA . GLU A 1 96 ? 28.077 -1.494 -28.387 1.00 98.12 96 GLU A CA 1
ATOM 800 C C . GLU A 1 96 ? 28.397 -0.190 -29.125 1.00 98.12 96 GLU A C 1
ATOM 802 O O . GLU A 1 96 ? 28.945 -0.233 -30.228 1.00 98.12 96 GLU A O 1
ATOM 807 N N . TYR A 1 97 ? 28.118 0.951 -28.497 1.00 98.25 97 TYR A N 1
ATOM 808 C CA . TYR A 1 97 ? 28.459 2.266 -29.021 1.00 98.25 97 TYR A CA 1
ATOM 809 C C . TYR A 1 97 ? 29.968 2.401 -29.242 1.00 98.25 97 TYR A C 1
ATOM 811 O O . TYR A 1 97 ? 30.396 2.766 -30.337 1.00 98.25 97 TYR A O 1
ATOM 819 N N . LYS A 1 98 ? 30.785 2.027 -28.247 1.00 98.38 98 LYS A N 1
ATOM 820 C CA . LYS A 1 98 ? 32.249 2.070 -28.360 1.00 98.38 98 LYS A CA 1
ATOM 821 C C . LYS A 1 98 ? 32.751 1.234 -29.541 1.00 98.38 98 LYS A C 1
ATOM 823 O O . LYS A 1 98 ? 33.512 1.740 -30.363 1.00 98.38 98 LYS A O 1
ATOM 828 N N . ARG A 1 99 ? 32.262 -0.002 -29.676 1.00 98.38 99 ARG A N 1
ATOM 829 C CA . ARG A 1 99 ? 32.573 -0.879 -30.816 1.00 98.38 99 ARG A CA 1
ATOM 830 C C . ARG A 1 99 ? 32.197 -0.224 -32.150 1.00 98.38 99 ARG A C 1
ATOM 832 O O . ARG A 1 99 ? 32.985 -0.252 -33.086 1.00 98.38 99 ARG A O 1
ATOM 839 N N . LYS A 1 100 ? 31.021 0.406 -32.250 1.00 98.19 100 LYS A N 1
ATOM 840 C CA . LYS A 1 100 ? 30.598 1.097 -33.481 1.00 98.19 100 LYS A CA 1
ATOM 841 C C . LYS A 1 100 ? 31.468 2.310 -33.808 1.00 98.19 100 LYS A C 1
ATOM 843 O O . LYS A 1 100 ? 31.726 2.570 -34.985 1.00 98.19 100 LYS A O 1
ATOM 848 N N . CYS A 1 101 ? 31.960 3.030 -32.801 1.00 97.88 101 CYS A N 1
ATOM 849 C CA . CYS A 1 101 ? 32.938 4.099 -33.002 1.00 97.88 101 CYS A CA 1
ATOM 850 C C . CYS A 1 101 ? 34.265 3.564 -33.562 1.00 97.88 101 CYS A C 1
ATOM 852 O O . CYS A 1 101 ? 34.810 4.168 -34.486 1.00 97.88 101 CYS A O 1
ATOM 854 N N . GLU A 1 102 ? 34.755 2.437 -33.040 1.00 97.88 102 GLU A N 1
ATOM 855 C CA . GLU A 1 102 ? 35.969 1.761 -33.519 1.00 97.88 102 GLU A CA 1
ATOM 856 C C . GLU A 1 102 ? 35.801 1.245 -34.961 1.00 97.88 102 GLU A C 1
ATOM 858 O O . GLU A 1 102 ? 36.626 1.540 -35.822 1.00 97.88 102 GLU A O 1
ATOM 863 N N . GLU A 1 103 ? 34.685 0.582 -35.280 1.00 97.88 103 GLU A N 1
ATOM 864 C CA . GLU A 1 103 ? 34.368 0.154 -36.655 1.00 97.88 103 GLU A CA 1
ATOM 865 C C . GLU A 1 103 ? 34.325 1.350 -37.626 1.00 97.88 103 GLU A C 1
ATOM 867 O O . GLU A 1 103 ? 34.844 1.295 -38.744 1.00 97.88 103 GLU A O 1
ATOM 872 N N . THR A 1 104 ? 33.728 2.466 -37.196 1.00 97.62 104 THR A N 1
ATOM 873 C CA . THR A 1 104 ? 33.623 3.683 -38.014 1.00 97.62 104 THR A CA 1
ATOM 874 C C . THR A 1 104 ? 34.988 4.324 -38.257 1.00 97.62 104 THR A C 1
ATOM 876 O O . THR A 1 104 ? 35.247 4.817 -39.358 1.00 97.62 104 THR A O 1
ATOM 879 N N . SER A 1 105 ? 35.869 4.347 -37.252 1.00 97.25 105 SER A N 1
ATOM 880 C CA . SER A 1 105 ? 37.216 4.902 -37.405 1.00 97.25 105 SER A CA 1
ATOM 881 C C . SER A 1 105 ? 38.070 4.038 -38.336 1.00 97.25 105 SER A C 1
ATOM 883 O O . SER A 1 105 ? 38.739 4.581 -39.219 1.00 97.25 105 SER A O 1
ATOM 885 N N . GLU A 1 106 ? 37.967 2.711 -38.233 1.00 97.44 106 GLU A N 1
ATOM 886 C CA . GLU A 1 106 ? 38.652 1.772 -39.123 1.00 97.44 106 GLU A CA 1
ATOM 887 C C . GLU A 1 106 ? 38.174 1.917 -40.577 1.00 97.44 106 GLU A C 1
ATOM 889 O O . GLU A 1 106 ? 38.987 2.013 -41.501 1.00 97.44 106 GLU A O 1
ATOM 894 N N . LEU A 1 107 ? 36.857 2.002 -40.800 1.00 97.19 107 LEU A N 1
ATOM 895 C CA . LEU A 1 107 ? 36.287 2.233 -42.131 1.00 97.19 107 LEU A CA 1
ATOM 896 C C . LEU A 1 107 ? 36.738 3.574 -42.721 1.00 97.19 107 LEU A C 1
ATOM 898 O O . LEU A 1 107 ? 37.129 3.626 -43.888 1.00 97.19 107 LEU A O 1
ATOM 902 N N . LYS A 1 108 ? 36.753 4.651 -41.924 1.00 97.00 108 LYS A N 1
ATOM 903 C CA . LYS A 1 108 ? 37.281 5.956 -42.356 1.00 97.00 108 LYS A CA 1
ATOM 904 C C . LYS A 1 108 ? 38.754 5.865 -42.757 1.00 97.00 108 LYS A C 1
ATOM 906 O O . LYS A 1 108 ? 39.127 6.403 -43.799 1.00 97.00 108 LYS A O 1
ATOM 911 N N . ALA A 1 109 ? 39.578 5.156 -41.985 1.00 96.19 109 ALA A N 1
ATOM 912 C CA . ALA A 1 109 ? 40.986 4.946 -42.314 1.00 96.19 109 ALA A CA 1
ATOM 913 C C . ALA A 1 109 ? 41.158 4.175 -43.637 1.00 96.19 109 ALA A C 1
ATOM 915 O O . ALA A 1 109 ? 41.948 4.585 -44.489 1.00 96.19 109 ALA A O 1
ATOM 916 N N . LYS A 1 110 ? 40.369 3.112 -43.857 1.00 96.38 110 LYS A N 1
ATOM 917 C CA . LYS A 1 110 ? 40.362 2.350 -45.119 1.00 96.38 110 LYS A CA 1
ATOM 918 C C . LYS A 1 110 ? 39.946 3.212 -46.313 1.00 96.38 110 LYS A C 1
ATOM 920 O O . LYS A 1 110 ? 40.618 3.174 -47.341 1.00 96.38 110 LYS A O 1
ATOM 925 N N . ILE A 1 111 ? 38.891 4.021 -46.178 1.00 95.38 111 ILE A N 1
ATOM 926 C CA . ILE A 1 111 ? 38.446 4.955 -47.227 1.00 95.38 111 ILE A CA 1
ATOM 927 C C . ILE A 1 111 ? 39.554 5.949 -47.572 1.00 95.38 111 ILE A C 1
ATOM 929 O O . ILE A 1 111 ? 39.834 6.160 -48.749 1.00 95.38 111 ILE A O 1
ATOM 933 N N . ASN A 1 112 ? 40.202 6.538 -46.567 1.00 94.31 112 ASN A N 1
ATOM 934 C CA . ASN A 1 112 ? 41.285 7.490 -46.795 1.00 94.31 112 ASN A CA 1
ATOM 935 C C . ASN A 1 112 ? 42.472 6.837 -47.508 1.00 94.31 112 ASN A C 1
ATOM 937 O O . ASN A 1 112 ? 42.975 7.411 -48.468 1.00 94.31 112 ASN A O 1
ATOM 941 N N . LYS A 1 113 ? 42.853 5.615 -47.111 1.00 94.19 113 LYS A N 1
ATOM 942 C CA . LYS A 1 113 ? 43.907 4.842 -47.783 1.00 94.19 113 LYS A CA 1
ATOM 943 C C . LYS A 1 113 ? 43.570 4.568 -49.252 1.00 94.19 113 LYS A C 1
ATOM 945 O O . LYS A 1 113 ? 44.419 4.758 -50.116 1.00 94.19 113 LYS A O 1
ATOM 950 N N . MET A 1 114 ? 42.336 4.151 -49.548 1.00 92.50 114 MET A N 1
ATOM 951 C CA . MET A 1 114 ? 41.897 3.946 -50.934 1.00 92.50 114 MET A CA 1
ATOM 952 C C . MET A 1 114 ? 41.930 5.251 -51.731 1.00 92.50 114 MET A C 1
ATOM 954 O O . MET A 1 114 ? 42.466 5.266 -52.831 1.00 92.50 114 MET A O 1
ATOM 958 N N . LYS A 1 115 ? 41.428 6.358 -51.164 1.00 90.00 115 LYS A N 1
ATOM 959 C CA . LYS A 1 115 ? 41.463 7.676 -51.815 1.00 90.00 115 LYS A CA 1
ATOM 960 C C . LYS A 1 115 ? 42.887 8.121 -52.140 1.00 90.00 115 LYS A C 1
ATOM 962 O O . LYS A 1 115 ? 43.117 8.569 -53.258 1.00 90.00 115 LYS A O 1
ATOM 967 N N . SER A 1 116 ? 43.829 7.973 -51.205 1.00 85.75 116 SER A N 1
ATOM 968 C CA . SER A 1 116 ? 45.236 8.286 -51.472 1.00 85.75 116 SER A CA 1
ATOM 969 C C . SER A 1 116 ? 45.807 7.390 -52.571 1.00 85.75 116 SER A C 1
ATOM 971 O O . SER A 1 116 ? 46.430 7.897 -53.487 1.00 85.75 116 SER A O 1
ATOM 973 N N . SER A 1 117 ? 45.527 6.082 -52.566 1.00 77.62 117 SER A N 1
ATOM 974 C CA . SER A 1 117 ? 46.013 5.177 -53.619 1.00 77.62 117 SER A CA 1
ATOM 975 C C . SER A 1 117 ? 45.407 5.455 -55.003 1.00 77.62 117 SER A C 1
ATOM 977 O O . SER A 1 117 ? 46.095 5.291 -56.005 1.00 77.62 117 SER A O 1
ATOM 979 N N . THR A 1 118 ? 44.147 5.895 -55.089 1.00 73.56 118 THR A N 1
ATOM 980 C CA . THR A 1 118 ? 43.524 6.313 -56.358 1.00 73.56 118 THR A CA 1
ATOM 981 C C . THR A 1 118 ? 44.115 7.623 -56.885 1.00 73.56 118 THR A C 1
ATOM 983 O O . THR A 1 118 ? 44.251 7.773 -58.095 1.00 73.56 118 THR A O 1
ATOM 986 N N . LEU A 1 119 ? 44.478 8.559 -55.999 1.00 60.00 119 LEU A N 1
ATOM 987 C CA . LEU A 1 119 ? 45.186 9.792 -56.366 1.00 60.00 119 LEU A CA 1
ATOM 988 C C . LEU A 1 119 ? 46.561 9.485 -56.975 1.00 60.00 119 LEU A C 1
ATOM 990 O O . LEU A 1 119 ? 46.857 9.989 -58.051 1.00 60.00 119 LEU A O 1
ATOM 994 N N . GLU A 1 120 ? 47.332 8.586 -56.357 1.00 59.06 120 GLU A N 1
ATOM 995 C CA . GLU A 1 120 ? 48.629 8.135 -56.889 1.00 59.06 120 GLU A CA 1
ATOM 996 C C . GLU A 1 120 ? 48.490 7.413 -58.246 1.00 59.06 120 GLU A C 1
ATOM 998 O O . GLU A 1 120 ? 49.340 7.552 -59.120 1.00 59.06 120 GLU A O 1
ATOM 1003 N N . LEU A 1 121 ? 47.403 6.660 -58.466 1.00 55.50 121 LEU A N 1
ATOM 1004 C CA . LEU A 1 121 ? 47.158 5.981 -59.746 1.00 55.50 121 LEU A CA 1
ATOM 1005 C C . LEU A 1 121 ? 46.699 6.955 -60.847 1.00 55.50 121 LEU A C 1
ATOM 1007 O O . LEU A 1 121 ? 47.092 6.800 -62.000 1.00 55.50 121 LEU A O 1
ATOM 1011 N N . GLY A 1 122 ? 45.896 7.964 -60.490 1.00 55.16 122 GLY A N 1
ATOM 1012 C CA . GLY A 1 122 ? 45.404 9.007 -61.394 1.00 55.16 122 GLY A CA 1
ATOM 1013 C C . GLY A 1 122 ? 46.499 9.939 -61.918 1.00 55.16 122 GLY A C 1
ATOM 1014 O O . GLY A 1 122 ? 46.398 10.402 -63.054 1.00 55.16 122 GLY A O 1
ATOM 1015 N N . ASP A 1 123 ? 47.552 10.162 -61.125 1.00 52.34 123 ASP A N 1
ATOM 1016 C CA . ASP A 1 123 ? 48.715 10.984 -61.494 1.00 52.34 123 ASP A CA 1
ATOM 1017 C C . ASP A 1 123 ? 49.713 10.235 -62.406 1.00 52.34 123 ASP A C 1
ATOM 1019 O O . ASP A 1 123 ? 50.482 10.854 -63.139 1.00 52.34 123 ASP A O 1
ATOM 1023 N N . VAL A 1 124 ? 49.667 8.894 -62.422 1.00 51.84 124 VAL A N 1
ATOM 1024 C CA . VAL A 1 124 ? 50.516 8.034 -63.276 1.00 51.84 124 VAL A CA 1
ATOM 1025 C C . VAL A 1 124 ? 49.777 7.521 -64.520 1.00 51.84 124 VAL A C 1
ATOM 1027 O O . VAL A 1 124 ? 50.409 7.029 -65.459 1.00 51.84 124 VAL A O 1
ATOM 1030 N N . THR A 1 125 ? 48.451 7.677 -64.608 1.00 52.03 125 THR A N 1
ATOM 1031 C CA . THR A 1 125 ? 47.735 7.518 -65.882 1.00 52.03 125 THR A CA 1
ATOM 1032 C C . THR A 1 125 ? 48.146 8.625 -66.852 1.00 52.03 125 THR A C 1
ATOM 1034 O O . THR A 1 125 ? 47.512 9.674 -66.958 1.00 52.03 125 THR A O 1
ATOM 1037 N N . HIS A 1 126 ? 49.214 8.353 -67.602 1.00 59.19 126 HIS A N 1
ATOM 1038 C CA . HIS A 1 126 ? 49.457 8.911 -68.923 1.00 59.19 126 HIS A CA 1
ATOM 1039 C C . HIS A 1 126 ? 48.236 8.578 -69.787 1.00 59.19 126 HIS A C 1
ATOM 1041 O O . HIS A 1 126 ? 48.194 7.555 -70.464 1.00 59.19 126 HIS A O 1
ATOM 1047 N N . ASP A 1 127 ? 47.202 9.411 -69.712 1.00 57.31 127 ASP A N 1
ATOM 1048 C CA . ASP A 1 127 ? 46.154 9.446 -70.718 1.00 57.31 127 ASP A CA 1
ATOM 1049 C C . ASP A 1 127 ? 46.842 9.817 -72.046 1.00 57.31 127 ASP A C 1
ATOM 1051 O O . ASP A 1 127 ? 47.338 10.941 -72.180 1.00 57.31 127 ASP A O 1
ATOM 1055 N N . PRO A 1 128 ? 46.945 8.889 -73.017 1.00 58.53 128 PRO A N 1
ATOM 1056 C CA . PRO A 1 128 ? 47.653 9.142 -74.268 1.00 58.53 128 PRO A CA 1
ATOM 1057 C C . PRO A 1 128 ? 46.923 10.170 -75.147 1.00 58.53 128 PRO A C 1
ATOM 1059 O O . PRO A 1 128 ? 47.478 10.611 -76.151 1.00 58.53 128 PRO A O 1
ATOM 1062 N N . PHE A 1 129 ? 45.707 10.580 -74.768 1.00 58.62 129 PHE A N 1
ATOM 1063 C CA . PHE A 1 129 ? 44.941 11.640 -75.418 1.00 58.62 129 PHE A CA 1
ATOM 1064 C C . PHE A 1 129 ? 44.981 12.971 -74.655 1.00 58.62 129 PHE A C 1
ATOM 1066 O O . PHE A 1 129 ? 44.392 13.958 -75.109 1.00 58.62 129 PHE A O 1
ATOM 1073 N N . ARG A 1 130 ? 45.695 13.056 -73.522 1.00 58.69 130 ARG A N 1
ATOM 1074 C CA . ARG A 1 130 ? 45.846 14.323 -72.800 1.00 58.69 130 ARG A CA 1
ATOM 1075 C C . ARG A 1 130 ? 46.869 15.216 -73.493 1.00 58.69 130 ARG A C 1
ATOM 1077 O O . ARG A 1 130 ? 48.077 15.007 -73.425 1.00 58.69 130 ARG A O 1
ATOM 1084 N N . THR A 1 131 ? 46.359 16.257 -74.139 1.00 51.50 131 THR A N 1
ATOM 1085 C CA . THR A 1 131 ? 47.167 17.305 -74.774 1.00 51.50 131 THR A CA 1
ATOM 1086 C C . THR A 1 131 ? 47.926 18.109 -73.701 1.00 51.50 131 THR A C 1
ATOM 1088 O O . THR A 1 131 ? 47.282 18.597 -72.767 1.00 51.50 131 THR A O 1
ATOM 1091 N N . PRO A 1 132 ? 49.259 18.296 -73.794 1.00 50.62 132 PRO A N 1
ATOM 1092 C CA . PRO A 1 132 ? 50.008 19.079 -72.814 1.00 50.62 132 PRO A CA 1
ATOM 1093 C C . PRO A 1 132 ? 49.623 20.555 -72.918 1.00 50.62 132 PRO A C 1
ATOM 1095 O O . PRO A 1 132 ? 49.774 21.169 -73.975 1.00 50.62 132 PRO A O 1
ATOM 1098 N N . VAL A 1 133 ? 49.153 21.153 -71.824 1.00 52.47 133 VAL A N 1
ATOM 1099 C CA . VAL A 1 133 ? 48.901 22.598 -71.783 1.00 52.47 133 VAL A CA 1
ATOM 1100 C C . VAL A 1 133 ? 50.199 23.295 -71.377 1.00 52.47 133 VAL A C 1
ATOM 1102 O O . VAL A 1 133 ? 50.558 23.341 -70.202 1.00 52.47 133 VAL A O 1
ATOM 1105 N N . SER A 1 134 ? 50.933 23.792 -72.374 1.00 41.06 134 SER A N 1
ATOM 1106 C CA . SER A 1 134 ? 52.112 24.641 -72.176 1.00 41.06 134 SER A CA 1
ATOM 1107 C C . SER A 1 134 ? 51.710 25.949 -71.486 1.00 41.06 134 SER A C 1
ATOM 1109 O O . SER A 1 134 ? 50.708 26.577 -71.835 1.00 41.06 134 SER A O 1
ATOM 1111 N N . GLY A 1 135 ? 52.475 26.339 -70.467 1.00 44.06 135 GLY A N 1
ATOM 1112 C CA . GLY A 1 135 ? 52.187 27.490 -69.623 1.00 44.06 135 GLY A CA 1
ATOM 1113 C C . GLY A 1 135 ? 52.297 28.838 -70.344 1.00 44.06 135 GLY A C 1
ATOM 1114 O O . GLY A 1 135 ? 53.244 29.058 -71.084 1.00 44.06 135 GLY A O 1
ATOM 1115 N N . LYS A 1 136 ? 51.359 29.738 -69.993 1.00 41.88 136 LYS A N 1
ATOM 1116 C CA . LYS A 1 136 ? 51.361 31.220 -70.106 1.00 41.88 136 LYS A CA 1
ATOM 1117 C C . LYS A 1 136 ? 51.636 31.787 -71.523 1.00 41.88 136 LYS A C 1
ATOM 1119 O O . LYS A 1 136 ? 52.685 31.565 -72.093 1.00 41.88 136 LYS A O 1
ATOM 1124 N N . ALA A 1 137 ? 50.828 32.654 -72.129 1.00 44.09 137 ALA A N 1
ATOM 1125 C CA . ALA A 1 137 ? 49.727 33.492 -71.675 1.00 44.09 137 ALA A CA 1
ATOM 1126 C C . ALA A 1 137 ? 48.960 34.058 -72.895 1.00 44.09 137 ALA A C 1
ATOM 1128 O O . ALA A 1 137 ? 49.454 34.007 -74.018 1.00 44.09 137 ALA A O 1
ATOM 1129 N N . ARG A 1 138 ? 47.851 34.743 -72.578 1.00 46.97 138 ARG A N 1
ATOM 1130 C CA . ARG A 1 138 ? 47.129 35.773 -73.350 1.00 46.97 138 ARG A CA 1
ATOM 1131 C C . ARG A 1 138 ? 46.115 35.329 -74.413 1.00 46.97 138 ARG A C 1
ATOM 1133 O O . ARG A 1 138 ? 46.419 34.637 -75.371 1.00 46.97 138 ARG A O 1
ATOM 1140 N N . ASP A 1 139 ? 44.920 35.881 -74.208 1.00 51.94 139 ASP A N 1
ATOM 1141 C CA . ASP A 1 139 ? 43.839 36.115 -75.160 1.00 51.94 139 ASP A CA 1
ATOM 1142 C C . ASP A 1 139 ? 43.130 34.893 -75.746 1.00 51.94 139 ASP A C 1
ATOM 1144 O O . ASP A 1 139 ? 43.208 34.599 -76.935 1.00 51.94 139 ASP A O 1
ATOM 1148 N N . GLN A 1 140 ? 42.278 34.269 -74.927 1.00 47.62 140 GLN A N 1
ATOM 1149 C CA . GLN A 1 140 ? 41.065 33.648 -75.456 1.00 47.62 140 GLN A CA 1
ATOM 1150 C C . GLN A 1 140 ? 39.850 34.494 -75.090 1.00 47.62 140 GLN A C 1
ATOM 1152 O O . GLN A 1 140 ? 39.446 34.604 -73.934 1.00 47.62 140 GLN A O 1
ATOM 1157 N N . ARG A 1 141 ? 39.307 35.126 -76.133 1.00 47.00 141 ARG A N 1
ATOM 1158 C CA . ARG A 1 141 ? 38.041 35.854 -76.153 1.00 47.00 141 ARG A CA 1
ATOM 1159 C C . ARG A 1 141 ? 36.952 34.999 -75.510 1.00 47.00 141 ARG A C 1
ATOM 1161 O O . ARG A 1 141 ? 36.611 33.937 -76.026 1.00 47.00 141 ARG A O 1
ATOM 1168 N N . SER A 1 142 ? 36.379 35.486 -74.419 1.00 48.34 142 SER A N 1
ATOM 1169 C CA . SER A 1 142 ? 35.128 34.968 -73.888 1.00 48.34 142 SER A CA 1
ATOM 1170 C C . SER A 1 142 ? 34.002 35.326 -74.860 1.00 48.34 142 SER A C 1
ATOM 1172 O O . SER A 1 142 ? 33.537 36.461 -74.918 1.00 48.34 142 SER A O 1
ATOM 1174 N N . PHE A 1 143 ? 33.541 34.352 -75.642 1.00 45.94 143 PHE A N 1
ATOM 1175 C CA . PHE A 1 143 ? 32.215 34.446 -76.239 1.00 45.94 143 PHE A CA 1
ATOM 1176 C C . PHE A 1 143 ? 31.198 34.154 -75.135 1.00 45.94 143 PHE A C 1
ATOM 1178 O O . PHE A 1 143 ? 30.935 33.002 -74.795 1.00 45.94 143 PHE A O 1
ATOM 1185 N N . LEU A 1 144 ? 30.659 35.223 -74.545 1.00 49.66 144 LEU A N 1
ATOM 1186 C CA . LEU A 1 144 ? 29.459 35.166 -73.717 1.00 49.66 144 LEU A CA 1
ATOM 1187 C C . LEU A 1 144 ? 28.305 34.674 -74.595 1.00 49.66 144 LEU A C 1
ATOM 1189 O O . LEU A 1 144 ? 27.711 35.442 -75.347 1.00 49.66 144 LEU A O 1
ATOM 1193 N N . THR A 1 145 ? 27.992 33.385 -74.508 1.00 47.22 145 THR A N 1
ATOM 1194 C CA . THR A 1 145 ? 26.701 32.865 -74.955 1.00 47.22 145 THR A CA 1
ATOM 1195 C C . THR A 1 145 ? 25.752 32.925 -73.768 1.00 47.22 145 THR A C 1
ATOM 1197 O O . THR A 1 145 ? 25.772 32.106 -72.853 1.00 47.22 145 THR A O 1
ATOM 1200 N N . SER A 1 146 ? 24.947 33.980 -73.762 1.00 48.72 146 SER A N 1
ATOM 1201 C CA . SER A 1 146 ? 23.784 34.128 -72.905 1.00 48.72 146 SER A CA 1
ATOM 1202 C C . SER A 1 146 ? 22.786 33.013 -73.220 1.00 48.72 146 SER A C 1
ATOM 1204 O O . SER A 1 146 ? 22.163 32.997 -74.278 1.00 48.72 146 SER A O 1
ATOM 1206 N N . THR A 1 147 ? 22.598 32.085 -72.286 1.00 53.59 147 THR A N 1
ATOM 1207 C CA . THR A 1 147 ? 21.401 31.239 -72.262 1.00 53.59 147 THR A CA 1
ATOM 1208 C C . THR A 1 147 ? 20.568 31.628 -71.041 1.00 53.59 147 THR A C 1
ATOM 1210 O O . THR A 1 147 ? 21.068 31.588 -69.915 1.00 53.59 147 THR A O 1
ATOM 1213 N N . PRO A 1 148 ? 19.309 32.069 -71.221 1.00 49.22 148 PRO A N 1
ATOM 1214 C CA . PRO A 1 148 ? 18.435 32.396 -70.113 1.00 49.22 148 PRO A CA 1
ATOM 1215 C C . PRO A 1 148 ? 17.712 31.115 -69.706 1.00 49.22 148 PRO A C 1
ATOM 1217 O O . PRO A 1 148 ? 16.659 30.791 -70.249 1.00 49.22 148 PRO A O 1
ATOM 1220 N N . PHE A 1 149 ? 18.267 30.373 -68.751 1.00 38.12 149 PHE A N 1
ATOM 1221 C CA . PHE A 1 149 ? 17.515 29.310 -68.092 1.00 38.12 149 PHE A CA 1
ATOM 1222 C C . PHE A 1 149 ? 17.345 29.647 -66.616 1.00 38.12 149 PHE A C 1
ATOM 1224 O O . PHE A 1 149 ? 18.277 29.598 -65.818 1.00 38.12 149 PHE A O 1
ATOM 1231 N N . LYS A 1 150 ? 16.120 30.058 -66.277 1.00 44.41 150 LYS A N 1
ATOM 1232 C CA . LYS A 1 150 ? 15.671 30.266 -64.905 1.00 44.41 150 LYS A CA 1
ATOM 1233 C C . LYS A 1 150 ? 15.709 28.921 -64.178 1.00 44.41 150 LYS A C 1
ATOM 1235 O O . LYS A 1 150 ? 14.936 28.027 -64.513 1.00 44.41 150 LYS A O 1
ATOM 1240 N N . HIS A 1 151 ? 16.551 28.793 -63.159 1.00 43.03 151 HIS A N 1
ATOM 1241 C CA . HIS A 1 151 ? 16.335 27.795 -62.118 1.00 43.03 151 HIS A CA 1
ATOM 1242 C C . HIS A 1 151 ? 15.400 28.381 -61.054 1.00 43.03 151 HIS A C 1
ATOM 1244 O O . HIS A 1 151 ? 15.708 29.437 -60.498 1.00 43.03 151 HIS A O 1
ATOM 1250 N N . PRO A 1 152 ? 14.264 27.733 -60.746 1.00 45.66 152 PRO A N 1
ATOM 1251 C CA . PRO A 1 152 ? 13.580 27.995 -59.498 1.00 45.66 152 PRO A CA 1
ATOM 1252 C C . PRO A 1 152 ? 14.400 27.384 -58.360 1.00 45.66 152 PRO A C 1
ATOM 1254 O O . PRO A 1 152 ? 14.700 26.190 -58.359 1.00 45.66 152 PRO A O 1
ATOM 1257 N N . HIS A 1 153 ? 14.748 28.231 -57.395 1.00 41.50 153 HIS A N 1
ATOM 1258 C CA . HIS A 1 153 ? 15.261 27.847 -56.088 1.00 41.50 153 HIS A CA 1
ATOM 1259 C C . HIS A 1 153 ? 14.431 26.710 -55.468 1.00 41.50 153 HIS A C 1
ATOM 1261 O O . HIS A 1 153 ? 13.234 26.853 -55.223 1.00 41.50 153 HIS A O 1
ATOM 1267 N N . ARG A 1 154 ? 15.106 25.598 -55.181 1.00 41.72 154 ARG A N 1
ATOM 1268 C CA . ARG A 1 154 ? 14.778 24.553 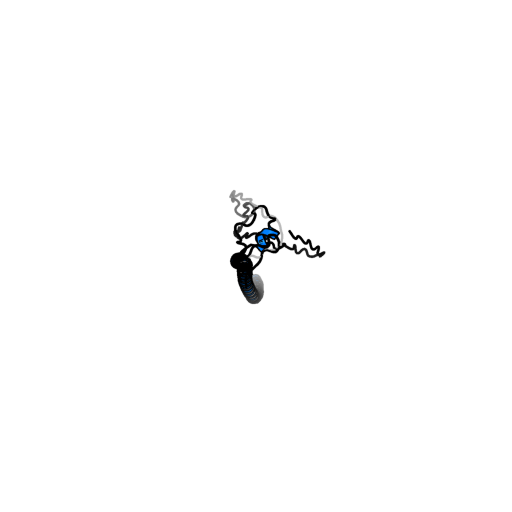-54.199 1.00 41.72 154 ARG A CA 1
ATOM 1269 C C . ARG A 1 154 ? 16.141 23.924 -53.873 1.00 41.72 154 ARG A C 1
ATOM 1271 O O . ARG A 1 154 ? 16.800 23.466 -54.792 1.00 41.72 154 ARG A O 1
ATOM 1278 N N . TYR A 1 155 ? 16.709 23.957 -52.675 1.0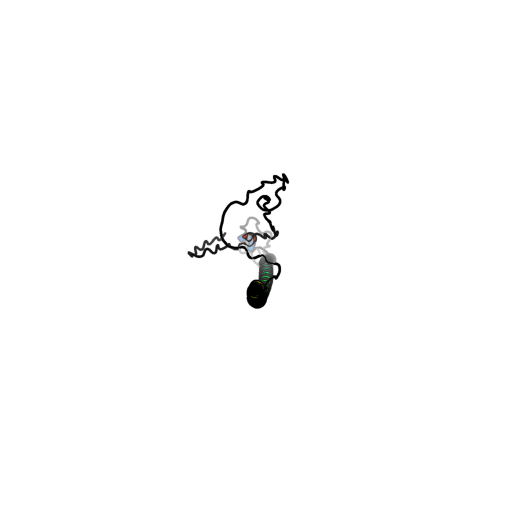0 38.19 155 TYR A N 1
ATOM 1279 C CA . TYR A 1 155 ? 16.187 23.793 -51.322 1.00 38.19 155 TYR A CA 1
ATOM 1280 C C . TYR A 1 155 ? 17.159 24.432 -50.313 1.00 38.19 155 TYR A C 1
ATOM 1282 O O . TYR A 1 155 ? 18.325 24.633 -50.642 1.00 38.19 155 TYR A O 1
ATOM 1290 N N . ALA A 1 156 ? 16.664 24.579 -49.080 1.00 44.59 156 ALA A N 1
ATOM 1291 C CA . ALA A 1 156 ? 17.379 24.863 -47.834 1.00 44.59 156 ALA A CA 1
ATOM 1292 C C . ALA A 1 156 ? 17.718 26.337 -47.596 1.00 44.59 156 ALA A C 1
ATOM 1294 O O . ALA A 1 156 ? 18.791 26.809 -47.935 1.00 44.59 156 ALA A O 1
ATOM 1295 N N . GLU A 1 157 ? 16.790 27.066 -46.988 1.00 45.88 157 GLU A N 1
ATOM 1296 C CA . GLU A 1 157 ? 16.806 27.313 -45.542 1.00 45.88 157 GLU A CA 1
ATOM 1297 C C . GLU A 1 157 ? 15.532 28.080 -45.165 1.00 45.88 157 GLU A C 1
ATOM 1299 O O . GLU A 1 157 ? 15.011 28.861 -45.956 1.00 45.88 157 GLU A O 1
ATOM 1304 N N . ASP A 1 158 ? 15.017 27.760 -43.981 1.00 44.34 158 ASP A N 1
ATOM 1305 C CA . ASP A 1 158 ? 14.005 28.493 -43.225 1.00 44.34 158 ASP A CA 1
ATOM 1306 C C . ASP A 1 158 ? 12.623 28.707 -43.860 1.00 44.34 158 ASP A C 1
ATOM 1308 O O . ASP A 1 158 ? 12.375 29.629 -44.627 1.00 44.34 158 ASP A O 1
ATOM 1312 N N . VAL A 1 159 ? 11.676 27.850 -43.458 1.00 41.69 159 VAL A N 1
ATOM 1313 C CA . VAL A 1 159 ? 10.484 28.221 -42.664 1.00 41.69 159 VAL A CA 1
ATOM 1314 C C . VAL A 1 159 ? 9.589 26.981 -42.544 1.00 41.69 159 VAL A C 1
ATOM 1316 O O . VAL A 1 159 ? 8.899 26.600 -43.484 1.00 41.69 159 VAL A O 1
ATOM 1319 N N . THR A 1 160 ? 9.569 26.390 -41.350 1.00 37.94 160 THR A N 1
ATOM 1320 C CA . THR A 1 160 ? 8.331 25.939 -40.699 1.00 37.94 160 THR A CA 1
ATOM 1321 C C . THR A 1 160 ? 8.510 26.143 -39.201 1.00 37.94 160 THR A C 1
ATOM 1323 O O . THR A 1 160 ? 9.144 25.340 -38.517 1.00 37.94 160 THR A O 1
ATOM 1326 N N . GLU A 1 161 ? 7.937 27.237 -38.702 1.00 41.88 161 GLU A N 1
ATOM 1327 C CA . GLU A 1 161 ? 7.345 27.265 -37.371 1.00 41.88 161 GLU A CA 1
ATOM 1328 C C . GLU A 1 161 ? 6.420 26.054 -37.226 1.00 41.88 161 GLU A C 1
ATOM 1330 O O . GLU A 1 161 ? 5.549 25.856 -38.070 1.00 41.88 161 GLU A O 1
ATOM 1335 N N . THR A 1 162 ? 6.548 25.274 -36.155 1.00 35.22 162 THR A N 1
ATOM 1336 C CA . THR A 1 162 ? 5.396 24.999 -35.283 1.00 35.22 162 THR A CA 1
ATOM 1337 C C . THR A 1 162 ? 5.846 24.342 -33.986 1.00 35.22 162 THR A C 1
ATOM 1339 O O . THR A 1 162 ? 6.301 23.203 -33.932 1.00 35.22 162 THR A O 1
ATOM 1342 N N . THR A 1 163 ? 5.671 25.110 -32.920 1.00 46.91 163 THR A N 1
ATOM 1343 C CA . THR A 1 163 ? 5.421 24.682 -31.550 1.00 46.91 163 THR A CA 1
ATOM 1344 C C . THR A 1 163 ? 4.621 23.381 -31.501 1.00 46.91 163 THR A C 1
ATOM 1346 O O . THR A 1 163 ? 3.454 23.354 -31.882 1.00 46.91 163 THR A O 1
ATOM 1349 N N . ILE A 1 164 ? 5.213 22.325 -30.948 1.00 37.72 164 ILE A N 1
ATOM 1350 C CA . ILE A 1 164 ? 4.448 21.251 -30.315 1.00 37.72 164 ILE A CA 1
ATOM 1351 C C . ILE A 1 164 ? 4.996 21.099 -28.903 1.00 37.72 164 ILE A C 1
ATOM 1353 O O . ILE A 1 164 ? 5.916 20.332 -28.624 1.00 37.72 164 ILE A O 1
ATOM 1357 N N . SER A 1 165 ? 4.404 21.881 -28.006 1.00 43.03 165 SER A N 1
ATOM 1358 C CA . SER A 1 165 ? 4.325 21.552 -26.592 1.00 43.03 165 SER A CA 1
ATOM 1359 C C . SER A 1 165 ? 3.636 20.193 -26.479 1.00 43.03 165 SER A C 1
ATOM 1361 O O . SER A 1 165 ? 2.419 20.096 -26.611 1.00 43.03 165 SER A O 1
ATOM 1363 N N . ALA A 1 166 ? 4.404 19.130 -26.260 1.00 34.16 166 ALA A N 1
ATOM 1364 C CA . ALA A 1 166 ? 3.844 17.845 -25.877 1.00 34.16 166 ALA A CA 1
ATOM 1365 C C . ALA A 1 166 ? 3.535 17.882 -24.374 1.00 34.16 166 ALA A C 1
ATOM 1367 O O . ALA A 1 166 ? 4.337 17.485 -23.529 1.00 34.16 166 ALA A O 1
ATOM 1368 N N . THR A 1 167 ? 2.353 18.395 -24.041 1.00 40.62 167 THR A N 1
ATOM 1369 C CA . THR A 1 167 ? 1.649 18.073 -22.800 1.00 40.62 167 THR A CA 1
ATOM 1370 C C . THR A 1 167 ? 1.381 16.575 -22.768 1.00 40.62 167 THR A C 1
ATOM 1372 O O . THR A 1 167 ? 0.377 16.110 -23.296 1.00 40.62 167 THR A O 1
ATOM 1375 N N . ASN A 1 168 ? 2.246 15.821 -22.098 1.00 36.22 168 ASN A N 1
ATOM 1376 C CA . ASN A 1 168 ? 1.833 14.566 -21.485 1.00 36.22 168 ASN A CA 1
ATOM 1377 C C . ASN A 1 168 ? 1.254 14.904 -20.109 1.00 36.22 168 ASN A C 1
ATOM 1379 O O . ASN A 1 168 ? 1.921 14.790 -19.081 1.00 36.22 168 ASN A O 1
ATOM 1383 N N . GLN A 1 169 ? -0.001 15.362 -20.110 1.00 36.59 169 GLN A N 1
ATOM 1384 C CA . GLN A 1 169 ? -0.863 15.216 -18.945 1.00 36.59 169 GLN A CA 1
ATOM 1385 C C . GLN A 1 169 ? -1.069 13.716 -18.749 1.00 36.59 169 GLN A C 1
ATOM 1387 O O . GLN A 1 169 ? -1.885 13.086 -19.414 1.00 36.59 169 GLN A O 1
ATOM 1392 N N . THR A 1 170 ? -0.268 13.130 -17.866 1.00 35.41 170 THR A N 1
ATOM 1393 C CA . THR A 1 170 ? -0.678 11.893 -17.212 1.00 35.41 170 THR A CA 1
ATOM 1394 C C . THR A 1 170 ? -1.488 12.354 -16.015 1.00 35.41 170 THR A C 1
ATOM 1396 O O . THR A 1 170 ? -0.930 12.901 -15.062 1.00 35.41 170 THR A O 1
ATOM 1399 N N . ASP A 1 171 ? -2.807 12.219 -16.117 1.00 40.41 171 ASP A N 1
ATOM 1400 C CA . ASP A 1 171 ? -3.732 12.369 -15.002 1.00 40.41 171 ASP A CA 1
ATOM 1401 C C . ASP A 1 171 ? -3.356 11.374 -13.902 1.00 40.41 171 ASP A C 1
ATOM 1403 O O . ASP A 1 171 ? -3.783 10.223 -13.870 1.00 40.41 171 ASP A O 1
ATOM 1407 N N . SER A 1 172 ? -2.509 11.826 -12.988 1.00 42.69 172 SER A N 1
ATOM 1408 C CA . SER A 1 172 ? -2.320 11.206 -11.682 1.00 42.69 172 SER A CA 1
ATOM 1409 C C . SER A 1 172 ? -1.814 12.238 -10.680 1.00 42.69 172 SER A C 1
ATOM 1411 O O . SER A 1 172 ? -0.909 11.987 -9.891 1.00 42.69 172 SER A O 1
ATOM 1413 N N . THR A 1 173 ? -2.432 13.418 -10.673 1.00 38.72 173 THR A N 1
ATOM 1414 C CA . THR A 1 173 ? -2.463 14.300 -9.503 1.00 38.72 173 THR A CA 1
ATOM 1415 C C . THR A 1 173 ? -3.434 13.719 -8.476 1.00 38.72 173 THR A C 1
ATOM 1417 O O . THR A 1 173 ? -4.476 14.286 -8.157 1.00 38.72 173 THR A O 1
ATOM 1420 N N . ILE A 1 174 ? -3.060 12.583 -7.880 1.00 41.38 174 ILE A N 1
ATOM 1421 C CA . ILE A 1 174 ? -3.437 12.357 -6.486 1.00 41.38 174 ILE A CA 1
ATOM 1422 C C . ILE A 1 174 ? -2.569 13.336 -5.706 1.00 41.38 174 ILE A C 1
ATOM 1424 O O . ILE A 1 174 ? -1.387 13.110 -5.467 1.00 41.38 174 ILE A O 1
ATOM 1428 N N . SER A 1 175 ? -3.161 14.497 -5.443 1.00 41.00 175 SER A N 1
ATOM 1429 C CA . SER A 1 175 ? -2.592 15.597 -4.680 1.00 41.00 175 SER A CA 1
ATOM 1430 C C . SER A 1 175 ? -1.816 15.072 -3.468 1.00 41.00 175 SER A C 1
ATOM 1432 O O . SER A 1 175 ? -2.404 14.478 -2.566 1.00 41.00 175 SER A O 1
ATOM 1434 N N . PHE A 1 176 ? -0.501 15.306 -3.418 1.00 45.91 176 PHE A N 1
ATOM 1435 C CA . PHE A 1 176 ? 0.328 14.987 -2.246 1.00 45.91 176 PHE A CA 1
ATOM 1436 C C . PHE A 1 176 ? -0.167 15.708 -0.975 1.00 45.91 176 PHE A C 1
ATOM 1438 O O . PHE A 1 176 ? 0.073 15.241 0.138 1.00 45.91 176 PHE A O 1
ATOM 1445 N N . ALA A 1 177 ? -0.947 16.786 -1.127 1.00 45.91 177 ALA A N 1
ATOM 1446 C CA . ALA A 1 177 ? -1.616 17.468 -0.023 1.00 45.91 177 ALA A CA 1
ATOM 1447 C C . ALA A 1 177 ? -2.790 16.665 0.580 1.00 45.91 177 ALA A C 1
ATOM 1449 O O . ALA A 1 177 ? -3.160 16.902 1.727 1.00 45.91 177 ALA A O 1
ATOM 1450 N N . ALA A 1 178 ? -3.352 15.680 -0.134 1.00 45.47 178 ALA A N 1
ATOM 1451 C CA . ALA A 1 178 ? -4.480 14.876 0.350 1.00 45.47 178 ALA A CA 1
ATOM 1452 C C . ALA A 1 178 ? -4.085 13.818 1.402 1.00 45.47 178 ALA A C 1
ATOM 1454 O O . ALA A 1 178 ? -4.959 13.222 2.029 1.00 45.47 178 ALA A O 1
ATOM 1455 N N . CYS A 1 179 ? -2.785 13.594 1.629 1.00 44.62 179 CYS A N 1
ATOM 1456 C CA . CYS A 1 179 ? -2.284 12.650 2.635 1.00 44.62 179 CYS A CA 1
ATOM 1457 C C . CYS A 1 179 ? -1.690 13.317 3.887 1.00 44.62 179 CYS A C 1
ATOM 1459 O O . CYS A 1 179 ? -1.149 12.609 4.734 1.00 44.62 179 CYS A O 1
ATOM 1461 N N . GLY A 1 180 ? -1.778 14.647 4.028 1.00 44.03 180 GLY A N 1
ATOM 1462 C CA . GLY A 1 180 ? -1.275 15.353 5.215 1.00 44.03 180 GLY A CA 1
ATOM 1463 C C . GLY A 1 180 ? 0.242 15.241 5.419 1.00 44.03 180 GLY A C 1
ATOM 1464 O O . GLY A 1 180 ? 0.723 15.386 6.540 1.00 44.03 180 GLY A O 1
ATOM 1465 N N . ILE A 1 181 ? 0.997 14.952 4.354 1.00 48.47 181 ILE A N 1
ATOM 1466 C CA . ILE A 1 181 ? 2.456 14.840 4.403 1.00 48.47 181 ILE A CA 1
ATOM 1467 C C . ILE A 1 181 ? 3.048 16.189 3.973 1.00 48.47 181 ILE A C 1
ATOM 1469 O O . ILE A 1 181 ? 2.781 16.620 2.848 1.00 48.47 181 ILE A O 1
ATOM 1473 N N . PRO A 1 182 ? 3.841 16.871 4.820 1.00 43.00 182 PRO A N 1
ATOM 1474 C CA . PRO A 1 182 ? 4.506 18.103 4.421 1.00 43.00 182 PRO A CA 1
ATOM 1475 C C . PRO A 1 182 ? 5.513 17.811 3.303 1.00 43.00 182 PRO A C 1
ATOM 1477 O O . PRO A 1 182 ? 6.386 16.951 3.434 1.00 43.00 182 PRO A O 1
ATOM 1480 N N . VAL A 1 183 ? 5.375 18.528 2.189 1.00 45.25 183 VAL A N 1
ATOM 1481 C CA . VAL A 1 183 ? 6.315 18.472 1.068 1.00 45.25 183 VAL A CA 1
ATOM 1482 C C . VAL A 1 183 ? 7.554 19.261 1.476 1.00 45.25 183 VAL A C 1
ATOM 1484 O O . VAL A 1 183 ? 7.513 20.484 1.583 1.00 45.25 183 VAL A O 1
ATOM 1487 N N . VAL A 1 184 ? 8.649 18.556 1.750 1.00 48.66 184 VAL A N 1
ATOM 1488 C CA . VAL A 1 184 ? 9.946 19.183 2.018 1.00 48.66 184 VAL A CA 1
ATOM 1489 C C . VAL A 1 184 ? 10.578 19.543 0.677 1.00 48.66 184 VAL A C 1
ATOM 1491 O O . VAL A 1 184 ? 10.873 18.661 -0.128 1.00 48.66 184 VAL A O 1
ATOM 1494 N N . SER A 1 185 ? 10.769 20.841 0.440 1.00 42.94 185 SER A N 1
ATOM 1495 C CA . SER A 1 185 ? 11.588 21.339 -0.664 1.00 42.94 185 SER A CA 1
ATOM 1496 C C . SER A 1 185 ? 13.046 20.979 -0.387 1.00 42.94 185 SER A C 1
ATOM 1498 O O . SER A 1 185 ? 13.626 21.437 0.597 1.00 42.94 185 SER A O 1
ATOM 1500 N N . THR A 1 186 ? 13.637 20.127 -1.219 1.00 45.97 186 THR A N 1
ATOM 1501 C CA . THR A 1 186 ? 15.078 19.862 -1.192 1.00 45.97 186 THR A CA 1
ATOM 1502 C C . THR A 1 186 ? 15.784 20.902 -2.050 1.00 45.97 186 THR A C 1
ATOM 1504 O O . THR A 1 186 ? 16.041 20.658 -3.228 1.00 45.97 186 THR A O 1
ATOM 1507 N N . ASP A 1 187 ? 16.081 22.055 -1.458 1.00 39.81 187 ASP A N 1
ATOM 1508 C CA . ASP A 1 187 ? 17.072 22.989 -1.993 1.00 39.81 187 ASP A CA 1
ATOM 1509 C C . ASP A 1 187 ? 18.468 22.572 -1.476 1.00 39.81 187 ASP A C 1
ATOM 1511 O O . ASP A 1 187 ? 18.592 22.181 -0.305 1.00 39.81 187 ASP A O 1
ATOM 1515 N N . PRO A 1 188 ? 19.536 22.590 -2.294 1.00 42.88 188 PRO A N 1
ATOM 1516 C CA . PRO A 1 188 ? 20.868 22.189 -1.868 1.00 42.88 188 PRO A CA 1
ATOM 1517 C C . PRO A 1 188 ? 21.544 23.368 -1.154 1.00 42.88 188 PRO A C 1
ATOM 1519 O O . PRO A 1 188 ? 22.386 24.060 -1.714 1.00 42.88 188 PRO A O 1
ATOM 1522 N N . GLY A 1 189 ? 21.155 23.617 0.093 1.00 45.19 189 GLY A N 1
ATOM 1523 C CA . GLY A 1 189 ? 21.700 24.710 0.900 1.00 45.19 189 GLY A CA 1
ATOM 1524 C C . GLY A 1 189 ? 20.890 24.876 2.174 1.00 45.19 189 GLY A C 1
ATOM 1525 O O . GLY A 1 189 ? 20.017 25.728 2.255 1.00 45.19 189 GLY A O 1
ATOM 1526 N N . GLY A 1 190 ? 21.103 23.969 3.125 1.00 38.62 190 GLY A N 1
ATOM 1527 C CA . GLY A 1 190 ? 20.225 23.801 4.273 1.00 38.62 190 GLY A CA 1
ATOM 1528 C C . GLY A 1 190 ? 20.231 24.960 5.268 1.00 38.62 190 GLY A C 1
ATOM 1529 O O . GLY A 1 190 ? 21.286 25.363 5.737 1.00 38.62 190 GLY A O 1
ATOM 1530 N N . GLU A 1 191 ? 19.030 25.334 5.704 1.00 36.31 191 GLU A N 1
ATOM 1531 C CA . GLU A 1 191 ? 18.680 25.420 7.123 1.00 36.31 191 GLU A CA 1
ATOM 1532 C C . GLU A 1 191 ? 17.296 24.785 7.324 1.00 36.31 191 GLU A C 1
ATOM 1534 O O . GLU A 1 191 ? 16.325 25.109 6.641 1.00 36.31 191 GLU A O 1
ATOM 1539 N N . VAL A 1 192 ? 17.215 23.816 8.239 1.00 40.50 192 VAL A N 1
ATOM 1540 C CA . VAL A 1 192 ? 15.994 23.052 8.520 1.00 40.50 192 VAL A CA 1
ATOM 1541 C C . VAL A 1 192 ? 15.182 23.806 9.568 1.00 40.50 192 VAL A C 1
ATOM 1543 O O . VAL A 1 192 ? 15.486 23.737 10.756 1.00 40.50 192 VAL A O 1
ATOM 1546 N N . SER A 1 193 ? 14.129 24.505 9.151 1.00 37.59 193 SER A N 1
ATOM 1547 C CA . SER A 1 193 ? 13.138 25.066 10.074 1.00 37.59 193 SER A CA 1
ATOM 1548 C C . SER A 1 193 ? 11.912 24.149 10.146 1.00 37.59 193 SER A C 1
ATOM 1550 O O . SER A 1 193 ? 11.119 24.036 9.214 1.00 37.59 193 SER A O 1
ATOM 1552 N N . PHE A 1 194 ? 11.771 23.449 11.275 1.00 36.72 194 PHE A N 1
ATOM 1553 C CA . PHE A 1 194 ? 10.582 22.661 11.602 1.00 36.72 194 PHE A CA 1
ATOM 1554 C C . PHE A 1 194 ? 9.417 23.600 11.940 1.00 36.72 194 PHE A C 1
ATOM 1556 O O . PHE A 1 194 ? 9.421 24.233 12.993 1.00 36.72 194 PHE A O 1
ATOM 1563 N N . PHE A 1 195 ? 8.381 23.636 11.101 1.00 37.84 195 PHE A N 1
ATOM 1564 C CA . PHE A 1 195 ? 7.075 24.149 11.512 1.00 37.84 195 PHE A CA 1
ATOM 1565 C C . PHE A 1 195 ? 6.194 22.992 11.982 1.00 37.84 195 PHE A C 1
ATOM 1567 O O . PHE A 1 195 ? 5.652 22.221 11.193 1.00 37.84 195 PHE A O 1
ATOM 1574 N N . SER A 1 196 ? 6.050 22.878 13.302 1.00 36.75 196 SER A N 1
ATOM 1575 C CA . SER A 1 196 ? 5.005 22.079 13.931 1.00 36.75 196 SER A CA 1
ATOM 1576 C C . SER A 1 196 ? 3.655 22.762 13.723 1.00 36.75 196 SER A C 1
ATOM 1578 O O . SER A 1 196 ? 3.471 23.903 14.147 1.00 36.75 196 SER A O 1
ATOM 1580 N N . THR A 1 197 ? 2.681 22.067 13.148 1.00 34.81 197 THR A N 1
ATOM 1581 C CA . THR A 1 197 ? 1.273 22.466 13.268 1.00 34.81 197 THR A CA 1
ATOM 1582 C C . THR A 1 197 ? 0.458 21.279 13.759 1.00 34.81 197 THR A C 1
ATOM 1584 O O . THR A 1 197 ? 0.112 20.374 13.010 1.00 34.81 197 THR A O 1
ATOM 1587 N N . PHE A 1 198 ? 0.193 21.292 15.065 1.00 32.75 198 PHE A N 1
ATOM 1588 C CA . PHE A 1 198 ? -0.951 20.624 15.672 1.00 32.75 198 PHE A CA 1
ATOM 1589 C C . PHE A 1 198 ? -2.182 21.508 15.451 1.00 32.75 198 PHE A C 1
ATOM 1591 O O . PHE A 1 198 ? -2.155 22.689 15.807 1.00 32.75 198 PHE A O 1
ATOM 1598 N N . LYS A 1 199 ? -3.257 20.928 14.923 1.00 37.78 199 LYS A N 1
ATOM 1599 C CA . LYS A 1 199 ? -4.637 21.292 15.251 1.00 37.78 199 LYS A CA 1
ATOM 1600 C C . LYS A 1 199 ? -5.538 20.088 15.036 1.00 37.78 199 LYS A C 1
ATOM 1602 O O . LYS A 1 199 ? -5.342 19.400 14.012 1.00 37.78 199 LYS A O 1
#

Radius of gyration: 52.24 Å; chains: 1; bounding box: 99×46×145 Å